Protein AF-A0A523DKE6-F1 (afdb_monomer)

Sequence (220 aa):
MTTPHSFVCAALVTLVMVPPAFGQGSPPLRTPDGQPNIQGVWTNFDPTPFEAPDDIDLERLAPLAVWFPGTNRPQRPPATLSPEARSRGPQGPWGDGPGDALRNERRRSMIVDPPSGRAPLRDSAIARRNQNLVHLTDGWLTHTPWERCITRGIPGGMFPGGYGAGYQILQVPGYVVIFYEMIHEARIIPIDDRAPLSEDIRLWNGNPRGRWEGETLVVE

Foldseek 3Di:
DDDDDDDDDDDDDDDPDDPDPPDPDDPPCADPVGAGDPFDKDFDAALFAAAQDDPVQLVVCVVVCVVVPSSNHDDDQDPDDDPCLVVQAQDDPVSFHNRNPDHDSVGSHNQPPPVNRDDPDDPVRVVVVVVLVVCCPVDPVSPDCQVVLNDCFPPRQVDRDSPQRMWGWDDDVQWIWIQGSRSRDIDIEGADPDDWDPPVDADRHGGWYWYDDDNDIDID

Nearest PDB structures (foldseek):
  5lje-assembly1_A  TM=4.761E-01  e=1.965E-01  Homo sapiens
  5ljh-assembly1_A  TM=5.049E-01  e=3.026E-01  Homo sapiens
  3i17-assembly1_A  TM=4.957E-01  e=7.177E-01  Homo sapiens
  3akn-assembly1_A  TM=6.115E-01  e=3.569E+00  Rattus norvegicus

Mean predicted aligned error: 11.7 Å

Radius of gyration: 26.14 Å; Cα contacts (8 Å, |Δi|>4): 272; chains: 1; bounding box: 52×101×54 Å

Secondary structure (DSSP, 8-state):
------------------------PPPPSB-TTS-B---EEEE------SSPP-HHHHHHHGGGGGTSTTTTS-PPPPSS--TTTTTS---STTS-S-TTPPP-TT-S-S--SSTT-S----HHHHHHHHHHHHTTTS-TTTS-TTTTTS---TTTTTS--SSS-EEEEEEETTEEEEEETTTT-EEEEE-SSPPPPPTT---TT----EEEETTEEEE-

Structure (mmCIF, N/CA/C/O backbone):
data_AF-A0A523DKE6-F1
#
_entry.id   AF-A0A523DKE6-F1
#
loop_
_atom_site.group_PDB
_atom_site.id
_atom_site.type_symbol
_atom_site.label_atom_id
_atom_site.label_alt_id
_atom_site.label_comp_id
_atom_site.label_asym_id
_atom_site.label_entity_id
_atom_site.label_seq_id
_atom_site.pdbx_PDB_ins_code
_atom_site.Cartn_x
_atom_site.Cartn_y
_atom_site.Cartn_z
_atom_site.occupancy
_atom_site.B_iso_or_equiv
_atom_site.auth_seq_id
_atom_site.auth_comp_id
_atom_site.auth_asym_id
_atom_site.auth_atom_id
_atom_site.pdbx_PDB_model_num
ATOM 1 N N . MET A 1 1 ? 23.634 83.350 26.051 1.00 39.47 1 MET A N 1
ATOM 2 C CA . MET A 1 1 ? 22.971 82.367 26.933 1.00 39.47 1 MET A CA 1
ATOM 3 C C . MET A 1 1 ? 22.474 81.233 26.057 1.00 39.47 1 MET A C 1
ATOM 5 O O . MET A 1 1 ? 21.453 81.377 25.404 1.00 39.47 1 MET A O 1
ATOM 9 N N . THR A 1 2 ? 23.262 80.170 25.951 1.00 39.81 2 THR A N 1
ATOM 10 C CA . THR A 1 2 ? 23.004 78.991 25.116 1.00 39.81 2 THR A CA 1
ATOM 11 C C . THR A 1 2 ? 22.906 77.788 26.049 1.00 39.81 2 THR A C 1
ATOM 13 O O . THR A 1 2 ? 23.852 77.472 26.766 1.00 39.81 2 THR A O 1
ATOM 16 N N . THR A 1 3 ? 21.723 77.185 26.117 1.00 40.06 3 THR A N 1
ATOM 17 C CA . THR A 1 3 ? 21.376 76.054 26.986 1.00 40.06 3 THR A CA 1
ATOM 18 C C . THR A 1 3 ? 21.893 74.729 26.409 1.00 40.06 3 THR A C 1
ATOM 20 O O . THR A 1 3 ? 21.679 74.467 25.223 1.00 40.06 3 THR A O 1
ATOM 23 N N . PRO A 1 4 ? 22.534 73.853 27.206 1.00 46.53 4 PRO A N 1
ATOM 24 C CA . PRO A 1 4 ? 22.894 72.515 26.754 1.00 46.53 4 PRO A CA 1
ATOM 25 C C . PRO A 1 4 ? 21.677 71.582 26.854 1.00 46.53 4 PRO A C 1
ATOM 27 O O . PRO A 1 4 ? 20.967 71.578 27.858 1.00 46.53 4 PRO A O 1
ATOM 30 N N . HIS A 1 5 ? 21.426 70.796 25.806 1.00 41.81 5 HIS A N 1
ATOM 31 C CA . HIS A 1 5 ? 20.400 69.753 25.805 1.00 41.81 5 HIS A CA 1
ATOM 32 C C . HIS A 1 5 ? 21.035 68.426 26.236 1.00 41.81 5 HIS A C 1
ATOM 34 O O . HIS A 1 5 ? 21.897 67.890 25.541 1.00 41.81 5 HIS A O 1
ATOM 40 N N . SER A 1 6 ? 20.610 67.902 27.385 1.00 41.28 6 SER A N 1
ATOM 41 C CA . SER A 1 6 ? 20.975 66.566 27.859 1.00 41.28 6 SER A CA 1
ATOM 42 C C . SER A 1 6 ? 20.148 65.512 27.123 1.00 41.28 6 SER A C 1
ATOM 44 O O . SER A 1 6 ? 18.925 65.484 27.249 1.00 41.28 6 SER A O 1
ATOM 46 N N . PHE A 1 7 ? 20.802 64.628 26.370 1.00 42.00 7 PHE A N 1
ATOM 47 C CA . PHE A 1 7 ? 20.162 63.447 25.792 1.00 42.00 7 PHE A CA 1
ATOM 48 C C . PHE A 1 7 ? 20.078 62.338 26.849 1.00 42.00 7 PHE A C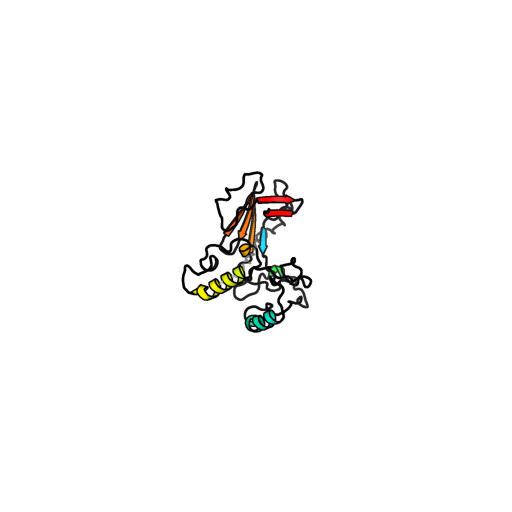 1
ATOM 50 O O . PHE A 1 7 ? 21.096 61.852 27.335 1.00 42.00 7 PHE A O 1
ATOM 57 N N . VAL A 1 8 ? 18.857 61.937 27.204 1.00 43.28 8 VAL A N 1
ATOM 58 C CA . VAL A 1 8 ? 18.585 60.759 28.038 1.00 43.28 8 VAL A CA 1
ATOM 59 C C . VAL A 1 8 ? 18.371 59.567 27.104 1.00 43.28 8 VAL A C 1
ATOM 61 O O . VAL A 1 8 ? 17.372 59.510 26.391 1.00 43.28 8 VAL A O 1
ATOM 64 N N . CYS A 1 9 ? 19.304 58.614 27.090 1.00 36.25 9 CYS A N 1
ATOM 65 C CA . CYS A 1 9 ? 19.114 57.328 26.416 1.00 36.25 9 CYS A CA 1
ATOM 66 C C . CYS A 1 9 ? 18.187 56.440 27.257 1.00 36.25 9 CYS A C 1
ATOM 68 O O . CYS A 1 9 ? 18.591 55.933 28.302 1.00 36.25 9 CYS A O 1
ATOM 70 N N . ALA A 1 10 ? 16.952 56.233 26.802 1.00 43.38 10 ALA A N 1
ATOM 71 C CA . ALA A 1 10 ? 16.055 55.229 27.362 1.00 43.38 10 ALA A CA 1
ATOM 72 C C . ALA A 1 10 ? 16.396 53.849 26.772 1.00 43.38 10 ALA A C 1
ATOM 74 O O . ALA A 1 10 ? 16.229 53.620 25.575 1.00 43.38 10 ALA A O 1
ATOM 75 N N . ALA A 1 11 ? 16.884 52.928 27.604 1.00 45.34 11 ALA A N 1
ATOM 76 C CA . ALA A 1 11 ? 17.085 51.536 27.215 1.00 45.34 11 ALA A CA 1
ATOM 77 C C . ALA A 1 11 ? 15.729 50.807 27.191 1.00 45.34 11 ALA A C 1
ATOM 79 O O . ALA A 1 11 ? 15.141 50.524 28.234 1.00 45.34 11 ALA A O 1
ATOM 80 N N . LEU A 1 12 ? 15.225 50.513 25.992 1.00 45.03 12 LEU A N 1
ATOM 81 C CA . LEU A 1 12 ? 14.069 49.642 25.777 1.00 45.03 12 LEU A CA 1
ATOM 82 C C . LEU A 1 12 ? 14.491 48.185 26.010 1.00 45.03 12 LEU A C 1
ATOM 84 O O . LEU A 1 12 ? 15.146 47.576 25.168 1.00 45.03 12 LEU A O 1
ATOM 88 N N . VAL A 1 13 ? 14.114 47.619 27.157 1.00 48.09 13 VAL A N 1
ATOM 89 C CA . VAL A 1 13 ? 14.230 46.177 27.414 1.00 48.09 13 VAL A CA 1
ATOM 90 C C . VAL A 1 13 ? 13.077 45.480 26.697 1.00 48.09 13 VAL A C 1
ATOM 92 O O . VAL A 1 13 ? 11.931 45.527 27.140 1.00 48.09 13 VAL A O 1
ATOM 95 N N . THR A 1 14 ? 13.363 44.852 25.558 1.00 52.53 14 THR A N 1
ATOM 96 C CA . THR A 1 14 ? 12.394 44.009 24.851 1.00 52.53 14 THR A CA 1
ATOM 97 C C . THR A 1 14 ? 12.323 42.654 25.552 1.00 52.53 14 THR A C 1
ATOM 99 O O . THR A 1 14 ? 13.233 41.835 25.440 1.00 52.53 14 THR A O 1
ATOM 102 N N . LEU A 1 15 ? 11.252 42.419 26.310 1.00 47.59 15 LEU A N 1
ATOM 103 C CA . LEU A 1 15 ? 10.967 41.116 26.903 1.00 47.59 15 LEU A CA 1
ATOM 104 C C . LEU A 1 15 ? 10.535 40.157 25.782 1.00 47.59 15 LEU A C 1
ATOM 106 O O . LEU A 1 15 ? 9.407 40.222 25.296 1.00 47.59 15 LEU A O 1
ATOM 110 N N . VAL A 1 16 ? 11.442 39.287 25.338 1.00 55.41 16 VAL A N 1
ATOM 111 C CA . VAL A 1 16 ? 11.119 38.215 24.388 1.00 55.41 16 VAL A CA 1
ATOM 112 C C . VAL A 1 16 ? 10.295 37.165 25.133 1.00 55.41 16 VAL A C 1
ATOM 114 O O . VAL A 1 16 ? 10.835 36.350 25.877 1.00 55.41 16 VAL A O 1
ATOM 117 N N . MET A 1 17 ? 8.971 37.194 24.961 1.00 45.81 17 MET A N 1
ATOM 118 C CA . MET A 1 17 ? 8.115 36.075 25.351 1.00 45.81 17 MET A CA 1
ATOM 119 C C . MET A 1 17 ? 8.389 34.909 24.403 1.00 45.81 17 MET A C 1
ATOM 121 O O . MET A 1 17 ? 7.961 34.918 23.251 1.00 45.81 17 MET A O 1
ATOM 125 N N . VAL A 1 18 ? 9.123 33.912 24.891 1.00 52.62 18 VAL A N 1
ATOM 126 C CA . VAL A 1 18 ? 9.259 32.619 24.219 1.00 52.62 18 VAL A CA 1
ATOM 127 C C . VAL A 1 18 ? 7.918 31.893 24.376 1.00 52.62 18 VAL A C 1
ATOM 129 O O . VAL A 1 18 ? 7.535 31.606 25.513 1.00 52.62 18 VAL A O 1
ATOM 132 N N . PRO A 1 19 ? 7.165 31.621 23.295 1.00 48.31 19 PRO A N 1
ATOM 133 C CA . PRO A 1 19 ? 5.961 30.810 23.403 1.00 48.31 19 PRO A CA 1
ATOM 134 C C . PRO A 1 19 ? 6.342 29.422 23.938 1.00 48.31 19 PRO A C 1
ATOM 136 O O . PRO A 1 19 ? 7.389 28.892 23.552 1.00 48.31 19 PRO A O 1
ATOM 139 N N . PRO A 1 20 ? 5.532 28.816 24.824 1.00 46.28 20 PRO A N 1
ATOM 140 C CA . PRO A 1 20 ? 5.801 27.469 25.293 1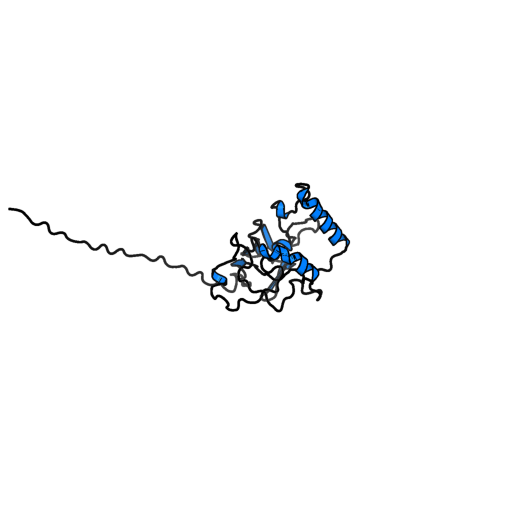.00 46.28 20 PRO A CA 1
ATOM 141 C C . PRO A 1 20 ? 5.819 26.534 24.084 1.00 46.28 20 PRO A C 1
ATOM 143 O O . PRO A 1 20 ? 4.835 26.407 23.355 1.00 46.28 20 PRO A O 1
ATOM 146 N N . ALA A 1 21 ? 6.961 25.889 23.862 1.00 45.00 21 ALA A N 1
ATOM 147 C CA . ALA A 1 21 ? 7.044 24.769 22.950 1.00 45.00 21 ALA A CA 1
ATOM 148 C C . ALA A 1 21 ? 6.171 23.652 23.534 1.00 45.00 21 ALA A C 1
ATOM 150 O O . ALA A 1 21 ? 6.540 23.020 24.525 1.00 45.00 21 ALA A O 1
ATOM 151 N N . PHE A 1 22 ? 4.996 23.419 22.948 1.00 47.91 22 PHE A N 1
ATOM 152 C CA . PHE A 1 22 ? 4.271 22.176 23.171 1.00 47.91 22 PHE A CA 1
ATOM 153 C C . PHE A 1 22 ? 5.128 21.057 22.582 1.00 47.91 22 PHE A C 1
ATOM 155 O O . PHE A 1 22 ? 5.118 20.817 21.376 1.00 47.91 22 PHE A O 1
ATOM 162 N N . GLY A 1 23 ? 5.923 20.402 23.428 1.00 40.72 23 GLY A N 1
ATOM 163 C CA . GLY A 1 23 ? 6.540 19.139 23.060 1.00 40.72 23 GLY 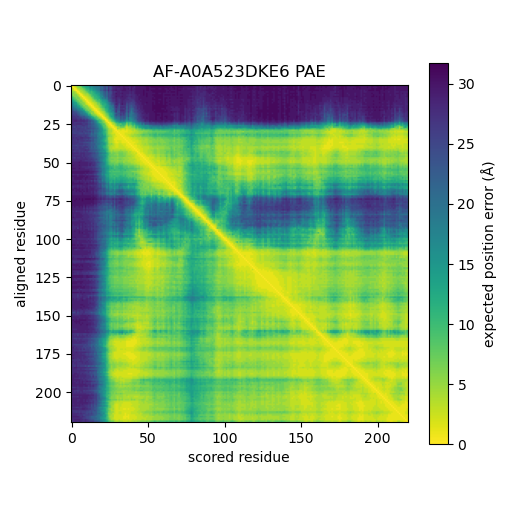A CA 1
ATOM 164 C C . GLY A 1 23 ? 5.426 18.170 22.680 1.00 40.72 23 GLY A C 1
ATOM 165 O O . GLY A 1 23 ? 4.486 17.987 23.455 1.00 40.72 23 GLY A O 1
ATOM 166 N N . GLN A 1 24 ? 5.499 17.576 21.489 1.00 54.12 24 GLN A N 1
ATOM 167 C CA . GLN A 1 24 ? 4.641 16.447 21.155 1.00 54.12 24 GLN A CA 1
ATOM 168 C C . GLN A 1 24 ? 5.019 15.300 22.094 1.00 54.12 24 GLN A C 1
ATOM 170 O O . GLN A 1 24 ? 6.011 14.607 21.878 1.00 54.12 24 GLN A O 1
ATOM 175 N N . GLY A 1 25 ? 4.284 15.161 23.199 1.00 56.69 25 GLY A N 1
ATOM 176 C CA . GLY A 1 25 ? 4.397 13.994 24.060 1.00 56.69 25 GLY A CA 1
ATOM 177 C C . GLY A 1 25 ? 4.087 12.747 23.241 1.00 56.69 25 GLY A C 1
ATOM 178 O O . GLY A 1 25 ? 3.207 12.781 22.378 1.00 56.69 25 GLY A O 1
ATOM 179 N N . SER A 1 26 ? 4.815 11.657 23.490 1.00 65.19 26 SER A N 1
ATOM 180 C CA . SER A 1 26 ? 4.513 10.377 22.853 1.00 65.19 26 SER A CA 1
ATOM 181 C C . SER A 1 26 ? 3.037 10.037 23.087 1.00 65.19 26 SER A C 1
ATOM 183 O O . SER A 1 26 ? 2.573 10.164 24.228 1.00 65.19 26 SER A O 1
ATOM 185 N N . PRO A 1 27 ? 2.287 9.627 22.049 1.00 69.31 27 PRO A N 1
ATOM 186 C CA . PRO A 1 27 ? 0.902 9.228 22.232 1.00 69.31 27 PRO A CA 1
ATOM 187 C C . PRO A 1 27 ? 0.819 8.109 23.284 1.00 69.31 27 PRO A C 1
ATOM 189 O O . PRO A 1 27 ? 1.755 7.309 23.406 1.00 69.31 27 PRO A O 1
ATOM 192 N N . PRO A 1 28 ? -0.268 8.051 24.077 1.00 79.62 28 PRO A N 1
ATOM 193 C CA . PRO A 1 28 ? -0.436 6.996 25.069 1.00 79.62 28 PRO A CA 1
ATOM 194 C C . PRO A 1 28 ? -0.339 5.635 24.380 1.00 79.62 28 PRO A C 1
ATOM 196 O O . PRO A 1 28 ? -0.834 5.479 23.271 1.00 79.62 28 PRO A O 1
ATOM 199 N N . LEU A 1 29 ? 0.256 4.634 25.032 1.00 89.25 29 LEU A N 1
ATOM 200 C CA . LEU A 1 29 ? 0.428 3.298 24.436 1.00 89.25 29 LEU A CA 1
ATOM 201 C C . LEU A 1 29 ? -0.904 2.594 24.126 1.00 89.25 29 LEU A C 1
ATOM 203 O O . LEU A 1 29 ? -0.936 1.631 23.362 1.00 89.25 29 LEU A O 1
ATOM 207 N N . ARG A 1 30 ? -2.000 3.073 24.724 1.00 93.25 30 ARG A N 1
ATOM 208 C CA . ARG A 1 30 ? -3.359 2.578 24.521 1.00 93.25 30 ARG A CA 1
ATOM 209 C C . ARG A 1 30 ? -4.296 3.697 24.101 1.00 93.25 30 ARG A C 1
ATOM 211 O O . ARG A 1 30 ? -4.123 4.846 24.510 1.00 93.25 30 ARG A O 1
ATOM 218 N N . THR A 1 31 ? -5.304 3.347 23.318 1.00 91.94 31 THR A N 1
ATOM 219 C CA . THR A 1 31 ? -6.463 4.205 23.069 1.00 91.94 31 THR A CA 1
ATOM 220 C C . THR A 1 31 ? -7.347 4.292 24.329 1.00 91.94 31 THR A C 1
ATOM 222 O O . THR A 1 31 ? -7.190 3.479 25.246 1.00 91.94 31 THR A O 1
ATOM 225 N N . PRO A 1 32 ? -8.287 5.255 24.421 1.00 90.94 32 PRO A N 1
ATOM 226 C CA . PRO A 1 32 ? -9.194 5.369 25.571 1.00 90.94 32 PRO A CA 1
ATOM 227 C C . PRO A 1 32 ? -10.037 4.115 25.852 1.00 90.94 32 PRO A C 1
ATOM 229 O O . PRO A 1 32 ? -10.432 3.882 26.989 1.00 90.94 32 PRO A O 1
ATOM 232 N N . ASP A 1 33 ? -10.290 3.302 24.829 1.00 88.44 33 ASP A N 1
ATOM 233 C CA . ASP A 1 33 ? -10.991 2.017 24.899 1.00 88.44 33 ASP A CA 1
ATOM 234 C C . ASP A 1 33 ? -10.044 0.812 25.080 1.00 88.44 33 ASP A C 1
ATOM 236 O O . ASP A 1 33 ? -10.468 -0.336 24.986 1.00 88.44 33 ASP A O 1
ATOM 240 N N . GLY A 1 34 ? -8.766 1.056 25.387 1.00 91.38 34 GLY A N 1
ATOM 241 C CA . GLY A 1 34 ? -7.811 0.034 25.825 1.00 91.38 34 GLY A CA 1
ATOM 242 C C . GLY A 1 34 ? -7.116 -0.749 24.709 1.00 91.38 34 GLY A C 1
ATOM 243 O O . GLY A 1 34 ? -6.336 -1.652 25.012 1.00 91.38 34 GLY A O 1
ATOM 244 N N . GLN A 1 35 ? -7.339 -0.407 23.440 1.00 93.62 35 GLN A N 1
ATOM 245 C CA . GLN A 1 35 ? -6.674 -1.050 22.303 1.00 93.62 35 GLN A CA 1
ATOM 246 C C . GLN A 1 35 ? -5.213 -0.586 22.187 1.00 93.62 35 GLN A C 1
ATOM 248 O O . GLN A 1 35 ? -4.883 0.509 22.657 1.00 93.62 35 GLN A O 1
ATOM 253 N N . PRO A 1 36 ? -4.312 -1.367 21.558 1.00 95.44 36 PRO A N 1
ATOM 254 C CA . PRO A 1 36 ? -2.999 -0.864 21.159 1.00 95.44 36 PRO A CA 1
ATOM 255 C C . PRO A 1 36 ? -3.131 0.432 20.345 1.00 95.44 36 PRO A C 1
ATOM 257 O O . PRO A 1 36 ? -3.934 0.515 19.411 1.00 95.44 36 PRO A O 1
ATOM 260 N N . ASN A 1 37 ? -2.357 1.457 20.708 1.00 94.56 37 ASN A N 1
ATOM 261 C CA . ASN A 1 37 ? -2.369 2.731 19.997 1.00 94.56 37 ASN A CA 1
ATOM 262 C C . ASN A 1 37 ? -1.298 2.749 18.901 1.00 94.56 37 ASN A C 1
ATOM 264 O O . ASN A 1 37 ? -0.107 2.884 19.173 1.00 94.56 37 ASN A O 1
ATOM 268 N N . ILE A 1 38 ? -1.753 2.631 17.660 1.00 94.44 38 ILE A N 1
ATOM 269 C CA . ILE A 1 38 ? -0.971 2.730 16.425 1.00 94.44 38 ILE A CA 1
ATOM 270 C C . ILE A 1 38 ? -1.263 4.033 15.659 1.00 94.44 38 ILE A C 1
ATOM 272 O O . ILE A 1 38 ? -0.811 4.197 14.522 1.00 94.44 38 ILE A O 1
ATOM 276 N N . GLN A 1 39 ? -2.027 4.961 16.249 1.00 94.19 39 GLN A N 1
ATOM 277 C CA . GLN A 1 39 ? -2.310 6.249 15.624 1.00 94.19 39 GLN A CA 1
ATOM 278 C C . GLN A 1 39 ? -1.032 7.040 15.377 1.00 94.19 39 GLN A C 1
ATOM 280 O O . GLN A 1 39 ? -0.089 7.012 16.168 1.00 94.19 39 GLN A O 1
ATOM 285 N N . GLY A 1 40 ? -1.044 7.818 14.302 1.00 91.94 40 GLY A N 1
ATOM 286 C CA . GLY A 1 40 ? 0.051 8.720 13.986 1.00 91.94 40 GLY A CA 1
ATOM 287 C C . GLY A 1 40 ? 0.234 8.910 12.495 1.00 91.94 40 GLY A C 1
ATOM 288 O O . GLY A 1 40 ? -0.541 8.408 11.679 1.00 91.94 40 GLY A O 1
ATOM 289 N N . VAL A 1 41 ? 1.283 9.652 12.165 1.00 88.94 41 VAL A N 1
ATOM 290 C CA . VAL A 1 41 ? 1.779 9.783 10.800 1.00 88.94 41 VAL A CA 1
ATOM 291 C C . VAL A 1 41 ? 3.006 8.894 10.670 1.00 88.94 41 VAL A C 1
ATOM 293 O O . VAL A 1 41 ? 3.948 8.992 11.456 1.00 88.94 41 VAL A O 1
ATOM 296 N N . TRP A 1 42 ? 2.965 8.014 9.684 1.00 86.31 42 TRP A N 1
ATOM 297 C CA . TRP A 1 42 ? 3.967 7.006 9.397 1.00 86.31 42 TRP A CA 1
ATOM 298 C C . TRP A 1 42 ? 4.481 7.202 7.980 1.00 86.31 42 TRP A C 1
ATOM 300 O O . TRP A 1 42 ? 3.796 7.761 7.129 1.00 86.31 42 TRP A O 1
ATOM 310 N N . THR A 1 43 ? 5.672 6.696 7.711 1.00 81.44 43 THR A N 1
ATOM 311 C CA . THR A 1 43 ? 6.175 6.523 6.350 1.00 81.44 43 THR A CA 1
ATOM 312 C C . THR A 1 43 ? 6.587 5.071 6.182 1.00 81.44 43 THR A C 1
ATOM 314 O O . THR A 1 43 ? 7.020 4.433 7.145 1.00 81.44 43 THR A O 1
ATOM 317 N N . ASN A 1 44 ? 6.436 4.520 4.979 1.00 78.75 44 ASN A N 1
ATOM 318 C CA . ASN A 1 44 ? 6.802 3.129 4.704 1.00 78.75 44 ASN A CA 1
ATOM 319 C C . ASN A 1 44 ? 7.964 2.988 3.725 1.00 78.75 44 ASN A C 1
ATOM 321 O O . ASN A 1 44 ? 8.059 1.983 3.030 1.00 78.75 44 ASN A O 1
ATOM 325 N N . PHE A 1 45 ? 8.855 3.972 3.668 1.00 76.62 45 PHE A N 1
ATOM 326 C CA . PHE A 1 45 ? 10.043 3.891 2.833 1.00 76.62 45 PHE A CA 1
ATOM 327 C C . PHE A 1 45 ? 10.874 2.638 3.151 1.00 76.62 45 PHE A C 1
ATOM 329 O O . PHE A 1 45 ? 11.450 2.516 4.231 1.00 76.62 45 PHE A O 1
ATOM 336 N N . ASP A 1 46 ? 10.965 1.728 2.184 1.00 75.19 46 ASP A N 1
ATOM 337 C CA . ASP A 1 46 ? 11.799 0.532 2.248 1.00 75.19 46 ASP A CA 1
ATOM 338 C C . ASP A 1 46 ? 12.422 0.296 0.861 1.00 75.19 46 ASP A C 1
ATOM 340 O O . ASP A 1 46 ? 11.694 0.061 -0.106 1.00 75.19 46 ASP A O 1
ATOM 344 N N . PRO A 1 47 ? 13.758 0.368 0.729 1.00 72.62 47 PRO A N 1
ATOM 345 C CA . PRO A 1 47 ? 14.458 0.119 -0.531 1.00 72.62 47 PRO A CA 1
ATOM 346 C C . PRO A 1 47 ? 14.602 -1.380 -0.866 1.00 72.62 47 PRO A C 1
ATOM 348 O O . PRO A 1 47 ? 15.298 -1.736 -1.820 1.00 72.62 47 PRO A O 1
ATOM 351 N N . THR A 1 48 ? 14.018 -2.287 -0.077 1.00 78.56 48 THR A N 1
ATOM 352 C CA . THR A 1 48 ? 13.988 -3.723 -0.381 1.00 78.56 48 THR A CA 1
ATOM 353 C C . THR A 1 48 ? 13.226 -3.948 -1.694 1.00 78.56 48 THR A C 1
ATOM 355 O O . THR A 1 48 ? 12.098 -3.483 -1.832 1.00 78.56 48 THR A O 1
ATOM 358 N N . PRO A 1 49 ? 13.786 -4.667 -2.680 1.00 80.44 49 PRO A N 1
ATOM 359 C CA . PRO A 1 49 ? 13.055 -4.938 -3.910 1.00 80.44 49 PRO A CA 1
ATOM 360 C C . PRO A 1 49 ? 11.857 -5.854 -3.620 1.00 80.44 49 PRO A C 1
ATOM 362 O O . PRO A 1 49 ? 11.918 -6.712 -2.734 1.00 80.44 49 PRO A O 1
ATOM 365 N N . PHE A 1 50 ? 10.755 -5.682 -4.356 1.00 84.81 50 PHE A N 1
ATOM 366 C CA . PHE A 1 50 ? 9.571 -6.520 -4.155 1.00 84.81 50 PHE A CA 1
ATOM 367 C C . PHE A 1 50 ? 9.895 -8.001 -4.408 1.00 84.81 50 PHE A C 1
ATOM 369 O O . PHE A 1 50 ? 9.685 -8.837 -3.525 1.00 84.81 50 PHE A O 1
ATOM 376 N N . GLU A 1 51 ? 10.499 -8.295 -5.563 1.00 88.19 51 GLU A N 1
ATOM 377 C CA . GLU A 1 51 ? 11.053 -9.609 -5.902 1.00 88.19 51 GLU A CA 1
ATOM 378 C C . GLU A 1 51 ? 12.579 -9.639 -5.749 1.00 88.19 51 GLU A C 1
ATOM 380 O O . GLU A 1 51 ? 13.242 -8.608 -5.853 1.00 88.19 51 GLU A O 1
ATOM 385 N N . ALA A 1 52 ? 13.152 -10.821 -5.529 1.00 87.94 52 ALA A N 1
ATOM 386 C CA . ALA A 1 52 ? 14.597 -11.007 -5.515 1.00 87.94 52 ALA A CA 1
ATOM 387 C C . ALA A 1 52 ? 15.131 -10.898 -6.957 1.00 87.94 52 ALA A C 1
ATOM 389 O O . ALA A 1 52 ? 14.740 -11.723 -7.788 1.00 87.94 52 ALA A O 1
ATOM 390 N N . PRO A 1 53 ? 15.990 -9.907 -7.267 1.00 82.75 53 PRO A N 1
ATOM 391 C CA . PRO A 1 53 ? 16.523 -9.747 -8.614 1.00 82.75 53 PRO A CA 1
ATOM 392 C C . PRO A 1 53 ? 17.516 -10.869 -8.935 1.00 82.75 53 PRO A C 1
ATOM 394 O O . PRO A 1 53 ? 18.289 -11.285 -8.066 1.00 82.75 53 PRO A O 1
ATOM 397 N N . ASP A 1 54 ? 17.507 -11.330 -10.183 1.00 85.12 54 ASP A N 1
ATOM 398 C CA . ASP A 1 54 ? 18.571 -12.163 -10.747 1.00 85.12 54 ASP A CA 1
ATOM 399 C C . ASP A 1 54 ? 19.599 -11.323 -11.531 1.00 85.12 54 ASP A C 1
ATOM 401 O O . ASP A 1 54 ? 19.494 -10.097 -11.613 1.00 85.12 54 ASP A O 1
ATOM 405 N N . ASP A 1 55 ? 20.623 -11.972 -12.089 1.00 85.50 55 ASP A N 1
ATOM 406 C CA . ASP A 1 55 ? 21.700 -11.282 -12.813 1.00 85.50 55 ASP A CA 1
ATOM 407 C C . ASP A 1 55 ? 21.183 -10.506 -14.036 1.00 85.50 55 ASP A C 1
ATOM 409 O O . ASP A 1 55 ? 21.678 -9.418 -14.334 1.00 85.50 55 ASP A O 1
ATOM 413 N N . ILE A 1 56 ? 20.149 -11.022 -14.709 1.00 86.75 56 ILE A N 1
ATOM 414 C CA . ILE A 1 56 ? 19.533 -10.379 -15.876 1.00 86.75 56 ILE A CA 1
ATOM 415 C C . ILE A 1 56 ? 18.741 -9.148 -15.429 1.00 86.75 56 ILE A C 1
ATOM 417 O O . ILE A 1 56 ? 18.803 -8.099 -16.075 1.00 86.75 56 ILE A O 1
ATOM 421 N N . ASP A 1 57 ? 17.999 -9.252 -14.326 1.00 85.88 57 ASP A N 1
ATOM 422 C CA . ASP A 1 57 ? 17.289 -8.121 -13.731 1.00 85.88 57 ASP A CA 1
ATOM 423 C C . ASP A 1 57 ? 18.274 -7.008 -13.346 1.00 85.88 57 ASP A C 1
ATOM 425 O O . ASP A 1 57 ? 18.054 -5.841 -13.676 1.00 85.88 57 ASP A O 1
ATOM 429 N N . LEU A 1 58 ? 19.393 -7.358 -12.703 1.00 82.75 58 LEU A N 1
ATOM 430 C CA . LEU A 1 58 ? 20.430 -6.397 -12.321 1.00 82.75 58 LEU A CA 1
ATOM 431 C C . LEU A 1 58 ? 21.070 -5.721 -13.537 1.00 82.75 58 LEU A C 1
ATOM 433 O O . LEU A 1 58 ? 21.256 -4.501 -13.522 1.00 82.75 58 LEU A O 1
ATOM 437 N N . GLU A 1 59 ? 21.364 -6.478 -14.596 1.00 86.88 59 GLU A N 1
ATOM 438 C CA . GLU A 1 59 ? 21.878 -5.938 -15.857 1.00 86.88 59 GLU A CA 1
ATOM 439 C C . GLU A 1 59 ? 20.890 -4.935 -16.476 1.00 86.88 59 GLU A C 1
ATOM 441 O O . GLU A 1 59 ? 21.276 -3.826 -16.851 1.00 86.88 59 GLU A O 1
ATOM 446 N N . ARG A 1 60 ? 19.595 -5.273 -16.509 1.00 85.69 60 ARG A N 1
ATOM 447 C CA . ARG A 1 60 ? 18.533 -4.410 -17.058 1.00 85.69 60 ARG A CA 1
ATOM 448 C C . ARG A 1 60 ? 18.262 -3.163 -16.226 1.00 85.69 60 ARG A C 1
ATOM 450 O O . ARG A 1 60 ? 17.904 -2.128 -16.785 1.00 85.69 60 ARG A O 1
ATOM 457 N N . LEU A 1 61 ? 18.407 -3.249 -14.906 1.00 81.56 61 LEU A N 1
ATOM 458 C CA . LEU A 1 61 ? 18.206 -2.122 -13.994 1.00 81.56 61 LEU A CA 1
ATOM 459 C C . LEU A 1 61 ? 19.428 -1.202 -13.923 1.00 81.56 61 LEU A C 1
ATOM 461 O O . LEU A 1 61 ? 19.290 -0.037 -13.547 1.00 81.56 61 LEU A O 1
ATOM 465 N N . ALA A 1 62 ? 20.620 -1.675 -14.299 1.00 82.38 62 ALA A N 1
ATOM 466 C CA . ALA A 1 62 ? 21.846 -0.892 -14.190 1.00 82.38 62 ALA A CA 1
ATOM 467 C C . ALA A 1 62 ? 21.797 0.487 -14.884 1.00 82.38 62 ALA A C 1
ATOM 469 O O . ALA A 1 62 ? 22.234 1.457 -14.259 1.00 82.38 62 ALA A O 1
ATOM 470 N N . PRO A 1 63 ? 21.218 0.641 -16.093 1.00 85.25 63 PRO A N 1
ATOM 471 C CA . PRO A 1 63 ? 21.057 1.951 -16.727 1.00 85.25 63 PRO A CA 1
ATOM 472 C C . PRO A 1 63 ? 20.101 2.894 -15.978 1.00 85.25 63 PRO A C 1
ATOM 474 O O . PRO A 1 63 ? 20.247 4.112 -16.056 1.00 85.25 63 PRO A O 1
ATOM 477 N N . LEU A 1 64 ? 19.127 2.350 -15.239 1.00 76.50 64 LEU A N 1
ATOM 478 C CA . LEU A 1 64 ? 18.119 3.124 -14.504 1.00 76.50 64 LEU A CA 1
ATOM 479 C C . LEU A 1 64 ? 18.624 3.633 -13.150 1.00 76.50 64 LEU A C 1
ATOM 481 O O . LEU A 1 64 ? 18.019 4.532 -12.566 1.00 76.50 64 LEU A O 1
ATOM 485 N N . ALA A 1 65 ? 19.754 3.118 -12.668 1.00 68.81 65 ALA A N 1
ATOM 486 C CA . ALA A 1 65 ? 20.316 3.466 -11.366 1.00 68.81 65 ALA A CA 1
ATOM 487 C C . ALA A 1 65 ? 20.711 4.944 -11.219 1.00 68.81 65 ALA A C 1
ATOM 489 O O . ALA A 1 65 ? 20.808 5.436 -10.098 1.00 68.81 65 ALA A O 1
ATOM 490 N N . VAL A 1 66 ? 20.920 5.654 -12.335 1.00 67.38 66 VAL A N 1
ATOM 491 C CA . VAL A 1 66 ? 21.118 7.115 -12.351 1.00 67.38 66 VAL A CA 1
ATOM 492 C C . VAL A 1 66 ? 19.882 7.858 -11.842 1.00 67.38 66 VAL A C 1
ATOM 494 O O . VAL A 1 66 ? 20.016 8.846 -11.128 1.00 67.38 66 VAL A O 1
ATOM 497 N N . TRP A 1 67 ? 18.691 7.378 -12.200 1.00 58.91 67 TRP A N 1
ATOM 498 C CA . TRP A 1 67 ? 17.413 8.000 -11.848 1.00 58.91 67 TRP A CA 1
ATOM 499 C C . TRP A 1 67 ? 16.828 7.412 -10.567 1.00 58.91 67 TRP A C 1
ATOM 501 O O . TRP A 1 67 ? 16.164 8.113 -9.809 1.00 58.91 67 TRP A O 1
ATOM 511 N N . PHE A 1 68 ? 17.116 6.135 -10.308 1.00 63.47 68 PHE A N 1
ATOM 512 C CA . PHE A 1 68 ? 16.638 5.393 -9.146 1.00 63.47 68 PHE A CA 1
ATOM 513 C C . PHE A 1 68 ? 17.817 4.737 -8.405 1.00 63.47 68 PHE A C 1
ATOM 515 O O . PHE A 1 68 ? 18.059 3.531 -8.559 1.00 63.47 68 PHE A O 1
ATOM 522 N N . PRO A 1 69 ? 18.586 5.508 -7.613 1.00 55.22 69 PRO A N 1
ATOM 523 C CA . PRO A 1 69 ? 19.749 4.991 -6.901 1.00 55.22 69 PRO A CA 1
ATOM 524 C C . PRO A 1 69 ? 19.397 3.808 -5.992 1.00 55.22 69 PRO A C 1
ATOM 526 O O . PRO A 1 69 ? 18.460 3.863 -5.201 1.00 55.22 69 PRO A O 1
ATOM 529 N N . GLY A 1 70 ? 20.168 2.722 -6.089 1.00 58.28 70 GLY A N 1
ATOM 530 C CA . GLY A 1 70 ? 19.970 1.512 -5.280 1.00 58.28 70 GLY A CA 1
ATOM 531 C C . GLY A 1 70 ? 19.074 0.444 -5.913 1.00 58.28 70 GLY A C 1
ATOM 532 O O . GLY A 1 70 ? 19.011 -0.657 -5.379 1.00 58.28 70 GLY A O 1
ATOM 533 N N . THR A 1 71 ? 18.460 0.704 -7.071 1.00 63.03 71 THR A N 1
ATOM 534 C CA . THR A 1 71 ? 17.687 -0.319 -7.808 1.00 63.03 71 THR A CA 1
ATOM 535 C C . THR A 1 71 ? 18.552 -1.454 -8.364 1.00 63.03 71 THR A C 1
ATOM 537 O O . THR A 1 71 ? 18.079 -2.578 -8.480 1.00 63.03 71 THR A O 1
ATOM 540 N N . ASN A 1 72 ? 19.831 -1.194 -8.651 1.00 59.84 72 ASN A N 1
ATOM 541 C CA . ASN A 1 72 ? 20.788 -2.167 -9.194 1.00 59.84 72 ASN A CA 1
ATOM 542 C C . ASN A 1 72 ? 21.877 -2.601 -8.195 1.00 59.84 72 ASN A C 1
ATOM 544 O O . ASN A 1 72 ? 22.902 -3.150 -8.600 1.00 59.84 72 ASN A O 1
ATOM 548 N N . ARG A 1 73 ? 21.729 -2.294 -6.899 1.00 58.03 73 ARG A N 1
ATOM 549 C CA . ARG A 1 73 ? 22.734 -2.625 -5.878 1.00 58.03 73 ARG A CA 1
ATOM 550 C C . ARG A 1 73 ? 22.071 -3.141 -4.605 1.00 58.03 73 ARG A C 1
ATOM 552 O O . ARG A 1 73 ? 21.039 -2.613 -4.200 1.00 58.03 73 ARG A O 1
ATOM 559 N N . PRO A 1 74 ? 22.685 -4.097 -3.888 1.00 52.00 74 PRO A N 1
ATOM 560 C CA . PRO A 1 74 ? 22.377 -4.258 -2.476 1.00 52.00 74 PRO A CA 1
ATOM 561 C C . PRO A 1 74 ? 22.757 -2.952 -1.764 1.00 52.00 74 PRO A C 1
ATOM 563 O O . PRO A 1 74 ? 23.932 -2.586 -1.717 1.00 52.00 74 PRO A O 1
ATOM 566 N N . GLN A 1 75 ? 21.765 -2.203 -1.271 1.00 50.66 75 GLN A N 1
ATOM 567 C CA . GLN A 1 75 ? 22.040 -1.045 -0.428 1.00 50.66 75 GLN A CA 1
ATOM 568 C C . GLN A 1 75 ? 22.776 -1.518 0.828 1.00 50.66 75 GLN A C 1
ATOM 570 O O . GLN A 1 75 ? 22.285 -2.376 1.561 1.00 50.66 75 GLN A O 1
ATOM 575 N N . ARG A 1 76 ? 23.977 -0.978 1.033 1.00 48.31 76 ARG A N 1
ATOM 576 C CA . ARG A 1 76 ? 24.802 -1.194 2.220 1.00 48.31 76 ARG A CA 1
ATOM 577 C C . ARG A 1 76 ? 24.461 -0.094 3.232 1.00 48.31 76 ARG A C 1
ATOM 579 O O . ARG A 1 76 ? 24.248 1.038 2.792 1.00 48.31 76 ARG A O 1
ATOM 586 N N . PRO A 1 77 ? 24.430 -0.372 4.548 1.00 47.88 77 PRO A N 1
ATOM 587 C CA . PRO A 1 77 ? 24.322 0.660 5.562 1.00 47.88 77 PRO A CA 1
ATOM 588 C C . PRO A 1 77 ? 25.344 1.761 5.267 1.00 47.88 77 PRO A C 1
ATOM 590 O O . PRO A 1 77 ? 26.489 1.435 4.917 1.00 47.88 77 PRO A O 1
ATOM 593 N N . PRO A 1 78 ? 24.978 3.048 5.392 1.00 47.00 78 PRO A N 1
ATOM 594 C CA . PRO A 1 78 ? 25.978 4.095 5.369 1.00 47.00 78 PRO A CA 1
ATOM 595 C C . PRO A 1 78 ? 27.008 3.757 6.451 1.00 47.00 78 PRO A C 1
ATOM 597 O O . PRO A 1 78 ? 26.653 3.318 7.547 1.00 47.00 78 PRO A O 1
ATOM 600 N N . ALA A 1 79 ? 28.295 3.925 6.133 1.00 48.72 79 ALA A N 1
ATOM 601 C CA . ALA A 1 79 ? 29.390 3.591 7.052 1.00 48.72 79 ALA A CA 1
ATOM 602 C C . ALA A 1 79 ? 29.250 4.305 8.413 1.00 48.72 79 ALA A C 1
ATOM 604 O O . ALA A 1 79 ? 29.788 3.853 9.420 1.00 48.72 79 ALA A O 1
ATOM 605 N N . THR A 1 80 ? 28.484 5.396 8.432 1.00 52.91 80 THR A N 1
ATOM 606 C CA . THR A 1 80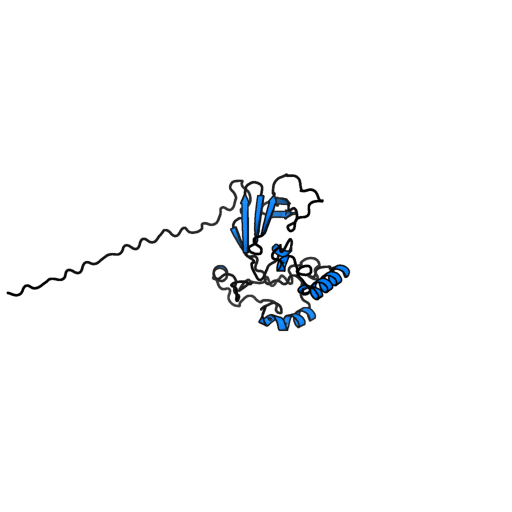 ? 28.061 6.146 9.608 1.00 52.91 80 THR A CA 1
ATOM 607 C C . THR A 1 80 ? 26.551 6.367 9.551 1.00 52.91 80 THR A C 1
ATOM 609 O O . THR A 1 80 ? 26.059 7.045 8.648 1.00 52.91 80 THR A O 1
ATOM 612 N N . LEU A 1 81 ? 25.808 5.827 10.520 1.00 52.78 81 LEU A N 1
ATOM 613 C CA . LEU A 1 81 ? 24.392 6.153 10.697 1.00 52.78 81 LEU A CA 1
ATOM 614 C C . LEU A 1 81 ? 24.280 7.608 11.156 1.00 52.78 81 LEU A C 1
ATOM 616 O O . LEU A 1 81 ? 24.810 7.957 12.209 1.00 52.78 81 LEU A O 1
ATOM 620 N N . SER A 1 82 ? 23.598 8.454 10.384 1.00 55.38 82 SER A N 1
ATOM 621 C CA . SER A 1 82 ? 23.279 9.806 10.840 1.00 55.38 82 SER A CA 1
ATOM 622 C C . SER A 1 82 ? 22.234 9.722 11.961 1.00 55.38 82 SER A C 1
ATOM 624 O O . SER A 1 82 ? 21.146 9.189 11.721 1.00 55.38 82 SER A O 1
ATOM 626 N N . PRO A 1 83 ? 22.493 10.268 13.165 1.00 57.69 83 PRO A N 1
ATOM 627 C CA . PRO A 1 83 ? 21.472 10.395 14.211 1.00 57.69 83 PRO A CA 1
ATOM 628 C C . PRO A 1 83 ? 20.248 11.200 13.743 1.00 57.69 83 PRO A C 1
ATOM 630 O O . PRO A 1 83 ? 19.148 11.030 14.263 1.00 57.69 83 PRO A O 1
ATOM 633 N N . GLU A 1 84 ? 20.437 12.038 12.720 1.00 53.50 84 GLU A N 1
ATOM 634 C CA . GLU A 1 84 ? 19.425 12.892 12.097 1.00 53.50 84 GLU A CA 1
ATOM 635 C C . GLU A 1 84 ? 18.719 12.235 10.899 1.00 53.50 84 GLU A C 1
ATOM 637 O O . GLU A 1 84 ? 17.877 12.864 10.263 1.00 53.50 84 GLU A O 1
ATOM 642 N N . ALA A 1 85 ? 19.023 10.978 10.554 1.00 53.28 85 ALA A N 1
ATOM 643 C CA . ALA A 1 85 ? 18.365 10.300 9.429 1.00 53.28 85 ALA A CA 1
ATOM 644 C C . ALA A 1 85 ? 16.831 10.275 9.586 1.00 53.28 85 ALA A C 1
ATOM 646 O O . ALA A 1 85 ? 16.098 10.365 8.608 1.00 53.28 85 ALA A O 1
ATOM 647 N N . ARG A 1 86 ? 16.338 10.232 10.834 1.00 49.62 86 ARG A N 1
ATOM 648 C CA . ARG A 1 86 ? 14.905 10.344 11.156 1.00 49.62 86 ARG A CA 1
ATOM 649 C C . ARG A 1 86 ? 14.349 11.767 11.051 1.00 49.62 86 ARG A C 1
ATOM 651 O O . ARG A 1 86 ? 13.148 11.913 10.874 1.00 49.62 86 ARG A O 1
ATOM 658 N N . SER A 1 87 ? 15.182 12.800 11.185 1.00 47.03 87 SER A N 1
ATOM 659 C CA . SER A 1 87 ? 14.749 14.205 11.216 1.00 47.03 87 SER A CA 1
ATOM 660 C C . SER A 1 87 ? 14.847 14.916 9.866 1.00 47.03 87 SER A C 1
ATOM 662 O O . SER A 1 87 ? 14.221 15.956 9.697 1.00 47.03 87 SER A O 1
ATOM 664 N N . ARG A 1 88 ? 15.608 14.380 8.903 1.00 51.72 88 ARG A N 1
ATOM 665 C CA . ARG A 1 88 ? 15.769 14.991 7.569 1.00 51.72 88 ARG A CA 1
ATOM 666 C C . ARG A 1 88 ? 14.666 14.631 6.571 1.00 51.72 88 ARG A C 1
ATOM 668 O O . ARG A 1 88 ? 14.571 15.284 5.539 1.00 51.72 88 ARG A O 1
ATOM 675 N N . GLY A 1 89 ? 13.827 13.647 6.896 1.00 51.03 89 GLY A N 1
ATOM 676 C CA . GLY A 1 89 ? 12.781 13.173 5.995 1.00 51.03 89 GLY A CA 1
ATOM 677 C C . GLY A 1 89 ? 13.336 12.500 4.725 1.00 51.03 89 GLY A C 1
ATOM 678 O O . GLY A 1 89 ? 14.552 12.354 4.569 1.00 51.03 89 GLY A O 1
ATOM 679 N N . PRO A 1 90 ? 12.448 12.027 3.840 1.00 52.91 90 PRO A N 1
ATOM 680 C CA . PRO A 1 90 ? 12.819 11.444 2.550 1.00 52.91 90 PRO A CA 1
ATOM 681 C C . PRO A 1 90 ? 13.717 12.363 1.704 1.00 52.91 90 PRO A C 1
ATOM 683 O O . PRO A 1 90 ? 13.478 13.564 1.587 1.00 52.91 90 PRO A O 1
ATOM 686 N N . GLN A 1 91 ? 14.765 11.788 1.102 1.00 52.78 91 GLN A N 1
ATOM 687 C CA . GLN A 1 91 ? 15.709 12.515 0.243 1.00 52.78 91 GLN A CA 1
ATOM 688 C C . GLN A 1 91 ? 15.449 12.161 -1.224 1.00 52.78 91 GLN A C 1
ATOM 690 O O . GLN A 1 91 ? 15.577 11.003 -1.620 1.00 52.78 91 GLN A O 1
ATOM 695 N N . GLY A 1 92 ? 15.123 13.171 -2.030 1.00 51.72 92 GLY A N 1
ATOM 696 C CA . GLY A 1 92 ? 14.945 13.065 -3.477 1.00 51.72 92 GLY A CA 1
ATOM 697 C C . GLY A 1 92 ? 14.541 14.408 -4.094 1.00 51.72 92 GLY A C 1
ATOM 698 O O . GLY A 1 92 ? 14.251 15.348 -3.352 1.00 51.72 92 GLY A O 1
ATOM 699 N N . PRO A 1 93 ? 14.502 14.530 -5.435 1.00 47.34 93 PRO A N 1
ATOM 700 C CA . PRO A 1 93 ? 14.175 15.785 -6.128 1.00 47.34 93 PRO A CA 1
ATOM 701 C C . PRO A 1 93 ? 12.815 16.382 -5.740 1.00 47.34 93 PRO A C 1
ATOM 703 O O . PRO A 1 93 ? 12.621 17.588 -5.854 1.00 47.34 93 PRO A O 1
ATOM 706 N N . TRP A 1 94 ? 11.898 15.538 -5.261 1.00 53.62 94 TRP A N 1
ATOM 707 C CA . TRP A 1 94 ? 10.555 15.911 -4.812 1.00 53.62 94 TRP A CA 1
ATOM 708 C C . TRP A 1 94 ? 10.387 15.873 -3.286 1.00 53.62 94 TRP A C 1
ATOM 710 O O . TRP A 1 94 ? 9.281 16.047 -2.797 1.00 53.62 94 TRP A O 1
ATOM 720 N N . GLY A 1 95 ? 11.469 15.657 -2.525 1.00 57.31 95 GLY A N 1
ATOM 721 C CA . GLY A 1 95 ? 11.365 15.335 -1.097 1.00 57.31 95 GLY A CA 1
ATOM 722 C C . GLY A 1 95 ? 10.736 13.960 -0.866 1.00 57.31 95 GLY A C 1
ATOM 723 O O . GLY A 1 95 ? 10.070 13.747 0.132 1.00 57.31 95 GLY A O 1
ATOM 724 N N . ASP A 1 96 ? 10.934 13.042 -1.811 1.00 60.53 96 ASP A N 1
ATOM 725 C CA . ASP A 1 96 ? 10.343 11.710 -1.855 1.00 60.53 96 ASP A CA 1
ATOM 726 C C . ASP A 1 96 ? 11.427 10.668 -2.137 1.00 60.53 96 ASP A C 1
ATOM 728 O O . ASP A 1 96 ? 12.376 10.929 -2.880 1.00 60.53 96 ASP A O 1
ATOM 732 N N . GLY A 1 97 ? 11.273 9.481 -1.555 1.00 61.22 97 GLY A N 1
ATOM 733 C CA . GLY A 1 97 ? 12.173 8.347 -1.743 1.00 61.22 97 GLY A CA 1
ATOM 734 C C . GLY A 1 97 ? 12.781 7.875 -0.429 1.00 61.22 97 GLY A C 1
ATOM 735 O O . GLY A 1 97 ? 12.712 8.572 0.582 1.00 61.22 97 GLY A O 1
ATOM 736 N N . PRO A 1 98 ? 13.399 6.684 -0.406 1.00 57.34 98 PRO A N 1
ATOM 737 C CA . PRO A 1 98 ? 13.881 6.108 0.840 1.00 57.34 98 PRO A CA 1
ATOM 738 C C . PRO A 1 98 ? 14.939 6.955 1.551 1.00 57.34 98 PRO A C 1
ATOM 740 O O . PRO A 1 98 ? 15.147 6.770 2.743 1.00 57.34 98 PRO A O 1
ATOM 743 N N . GLY A 1 99 ? 15.577 7.911 0.870 1.00 60.47 99 GLY A N 1
ATOM 744 C CA . GLY A 1 99 ? 16.654 8.710 1.442 1.00 60.47 99 GLY A CA 1
ATOM 745 C C . GLY A 1 99 ? 17.737 7.820 2.047 1.00 60.47 99 GLY A C 1
ATOM 746 O O . GLY A 1 99 ? 18.224 6.911 1.380 1.00 60.47 99 GLY A O 1
ATOM 747 N N . ASP A 1 100 ? 18.056 8.045 3.323 1.00 56.00 100 ASP A N 1
ATOM 748 C CA . ASP A 1 100 ? 19.001 7.225 4.096 1.00 56.00 100 ASP A CA 1
ATOM 749 C C . ASP A 1 100 ? 18.343 5.994 4.764 1.00 56.00 100 ASP A C 1
ATOM 751 O O . ASP A 1 100 ? 18.922 5.404 5.683 1.00 56.00 100 ASP A O 1
ATOM 755 N N . ALA A 1 101 ? 17.118 5.610 4.372 1.00 61.12 101 ALA A N 1
ATOM 756 C CA . ALA A 1 101 ? 16.431 4.457 4.947 1.00 61.12 101 ALA A CA 1
ATOM 757 C C . ALA A 1 101 ? 17.267 3.191 4.750 1.00 61.12 101 ALA A C 1
ATOM 759 O O . ALA A 1 101 ? 17.636 2.806 3.640 1.00 61.12 101 ALA A O 1
ATOM 760 N N . LEU A 1 102 ? 17.561 2.526 5.863 1.00 60.09 102 LEU A N 1
ATOM 761 C CA . LEU A 1 102 ? 18.382 1.329 5.862 1.00 60.09 102 LEU A CA 1
ATOM 762 C C . LEU A 1 102 ? 17.588 0.158 5.305 1.00 60.09 102 LEU A C 1
ATOM 764 O O . LEU A 1 102 ? 16.578 -0.253 5.880 1.00 60.09 102 LEU A O 1
ATOM 768 N N . ARG A 1 103 ? 18.115 -0.464 4.253 1.00 68.88 103 ARG A N 1
ATOM 769 C CA . ARG A 1 103 ? 17.695 -1.811 3.888 1.00 68.88 103 ARG A CA 1
ATOM 770 C C . ARG A 1 103 ? 18.132 -2.795 4.970 1.00 68.88 103 ARG A C 1
ATOM 772 O O . ARG A 1 103 ? 19.283 -2.791 5.405 1.00 68.88 103 ARG A O 1
ATOM 779 N N . ASN A 1 104 ? 17.249 -3.713 5.346 1.00 66.12 104 ASN A N 1
ATOM 780 C CA . ASN A 1 104 ? 17.662 -4.878 6.118 1.00 66.12 104 ASN A CA 1
ATOM 781 C C . ASN A 1 104 ? 18.505 -5.807 5.227 1.00 66.12 104 ASN A C 1
ATOM 783 O O . ASN A 1 104 ? 17.962 -6.462 4.340 1.00 66.12 104 ASN A O 1
ATOM 787 N N . GLU A 1 105 ? 19.814 -5.903 5.479 1.00 65.75 105 GLU A N 1
ATOM 788 C CA . GLU A 1 105 ? 20.738 -6.751 4.703 1.00 65.75 105 GLU A CA 1
ATOM 789 C C . GLU A 1 105 ? 20.341 -8.239 4.690 1.00 65.75 105 GLU A C 1
ATOM 791 O O . GLU A 1 105 ? 20.702 -8.973 3.773 1.00 65.75 105 GLU A O 1
ATOM 796 N N . ARG A 1 106 ? 19.558 -8.698 5.679 1.00 69.88 106 ARG A N 1
ATOM 797 C CA . ARG A 1 106 ? 19.049 -10.078 5.731 1.00 69.88 106 ARG A CA 1
ATOM 798 C C . ARG A 1 106 ? 17.885 -10.316 4.765 1.00 69.88 106 ARG A C 1
ATOM 800 O O . ARG A 1 106 ? 17.566 -11.468 4.482 1.00 69.88 106 ARG A O 1
ATOM 807 N N . ARG A 1 107 ? 17.223 -9.261 4.271 1.00 72.00 107 ARG A N 1
ATOM 808 C CA . ARG A 1 107 ? 16.080 -9.358 3.349 1.00 72.00 107 ARG A CA 1
ATOM 809 C C . ARG A 1 107 ? 16.547 -9.208 1.906 1.00 72.00 107 ARG A C 1
ATOM 811 O O . ARG A 1 107 ? 16.929 -8.122 1.470 1.00 72.00 107 ARG A O 1
ATOM 818 N N . ARG A 1 108 ? 16.480 -10.301 1.140 1.00 78.44 108 ARG A N 1
ATOM 819 C CA . ARG A 1 108 ? 16.754 -10.296 -0.310 1.00 78.44 108 ARG A CA 1
ATOM 820 C C . ARG A 1 108 ? 15.635 -9.625 -1.115 1.00 78.44 108 ARG A C 1
ATOM 822 O O . ARG A 1 108 ? 15.943 -8.963 -2.099 1.00 78.44 108 ARG A O 1
ATOM 829 N N . SER A 1 109 ? 14.396 -9.759 -0.646 1.00 85.56 109 SER A N 1
ATOM 830 C CA . SER A 1 109 ? 13.154 -9.298 -1.273 1.00 85.56 109 SER A CA 1
ATOM 831 C C . SER A 1 109 ? 12.052 -9.099 -0.228 1.00 85.56 109 SER A C 1
ATOM 833 O O . SER A 1 109 ? 12.189 -9.560 0.910 1.00 85.56 109 SER A O 1
ATOM 835 N N . MET A 1 110 ? 10.956 -8.435 -0.604 1.00 86.06 110 MET A N 1
ATOM 836 C CA . MET A 1 110 ? 9.738 -8.374 0.218 1.00 86.06 110 MET A CA 1
ATOM 837 C C . MET A 1 110 ? 8.983 -9.704 0.212 1.00 86.06 110 MET A C 1
ATOM 839 O O . MET A 1 110 ? 8.422 -10.096 1.235 1.00 86.06 110 MET A O 1
ATOM 843 N N . ILE A 1 111 ? 8.998 -10.419 -0.916 1.00 88.62 111 ILE A N 1
ATOM 844 C CA . ILE A 1 111 ? 8.485 -11.787 -0.993 1.00 88.62 111 ILE A CA 1
ATOM 845 C C . ILE A 1 111 ? 9.419 -12.696 -0.196 1.00 88.62 111 ILE A C 1
ATOM 847 O O . ILE A 1 111 ? 10.600 -12.821 -0.524 1.00 88.62 111 ILE A O 1
ATOM 851 N N . VAL A 1 112 ? 8.882 -13.311 0.856 1.00 88.56 112 VAL A N 1
ATOM 852 C CA . VAL A 1 112 ? 9.591 -14.287 1.702 1.00 88.56 112 VAL A CA 1
ATOM 853 C C . VAL A 1 112 ? 9.228 -15.729 1.355 1.00 88.56 112 VAL A C 1
ATOM 855 O O . VAL A 1 112 ? 10.055 -16.622 1.513 1.00 88.56 112 VAL A O 1
ATOM 858 N N . ASP A 1 113 ? 8.009 -15.933 0.860 1.00 90.00 113 ASP A N 1
ATOM 859 C CA . ASP A 1 113 ? 7.475 -17.208 0.403 1.00 90.00 113 ASP A CA 1
ATOM 860 C C . ASP A 1 113 ? 6.849 -16.989 -0.985 1.00 90.00 113 ASP A C 1
ATOM 862 O O . ASP A 1 113 ? 5.982 -16.116 -1.117 1.00 90.00 113 ASP A O 1
ATOM 866 N N . PRO A 1 114 ? 7.311 -17.688 -2.038 1.00 93.69 114 PRO A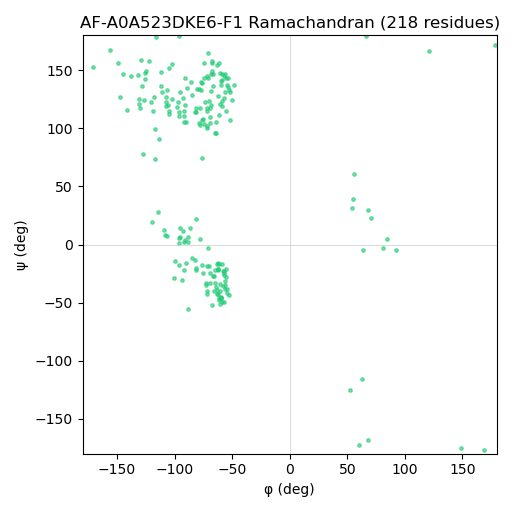 N 1
ATOM 867 C CA . PRO A 1 114 ? 8.300 -18.775 -2.036 1.00 93.69 114 PRO A CA 1
ATOM 868 C C . PRO A 1 114 ? 9.732 -18.335 -1.662 1.00 93.69 114 PRO A C 1
ATOM 870 O O . PRO A 1 114 ? 10.085 -17.173 -1.872 1.00 93.69 114 PRO A O 1
ATOM 873 N N . PRO A 1 115 ? 10.611 -19.254 -1.194 1.00 90.12 115 PRO A N 1
ATOM 874 C CA . PRO A 1 115 ? 12.004 -18.941 -0.833 1.00 90.12 115 PRO A CA 1
ATOM 875 C C . PRO A 1 115 ? 12.860 -18.364 -1.970 1.00 90.12 115 PRO A C 1
ATOM 877 O O . PRO A 1 115 ? 13.930 -17.797 -1.716 1.00 90.12 115 PRO A O 1
ATOM 880 N N . SER A 1 116 ? 12.406 -18.509 -3.222 1.00 90.00 116 SER A N 1
ATOM 881 C CA . SER A 1 116 ? 13.000 -17.828 -4.378 1.00 90.00 116 SER A CA 1
ATOM 882 C C . SER A 1 116 ? 12.902 -16.306 -4.271 1.00 90.00 116 SER A C 1
ATOM 884 O O . SER A 1 116 ? 13.670 -15.610 -4.924 1.00 90.00 116 SER A O 1
ATOM 886 N N . GLY A 1 117 ? 11.978 -15.788 -3.457 1.00 91.06 117 GLY A N 1
ATOM 887 C CA . GLY A 1 117 ? 11.696 -14.367 -3.339 1.00 91.06 117 GLY A CA 1
ATOM 888 C C . GLY A 1 117 ? 10.998 -13.794 -4.569 1.00 91.06 117 GLY A C 1
ATOM 889 O O . GLY A 1 117 ? 11.100 -12.597 -4.809 1.00 91.06 117 GLY A O 1
ATOM 890 N N . ARG A 1 118 ? 10.321 -14.626 -5.373 1.00 90.75 118 ARG A N 1
ATOM 891 C CA . ARG A 1 118 ? 9.638 -14.211 -6.609 1.00 90.75 118 ARG A CA 1
ATOM 892 C C . ARG A 1 118 ? 8.179 -14.636 -6.599 1.00 90.75 118 ARG A C 1
ATOM 894 O O . ARG A 1 118 ? 7.863 -15.727 -6.130 1.00 90.75 118 ARG A O 1
ATOM 901 N N . ALA A 1 119 ? 7.295 -13.799 -7.131 1.00 91.75 119 ALA A N 1
ATOM 902 C CA . ALA A 1 119 ? 5.878 -14.111 -7.171 1.00 91.75 119 ALA A CA 1
ATOM 903 C C . ALA A 1 119 ? 5.632 -15.280 -8.144 1.00 91.75 119 ALA A C 1
ATOM 905 O O . ALA A 1 119 ? 6.106 -15.241 -9.283 1.00 91.75 119 ALA A O 1
ATOM 906 N N . PRO A 1 120 ? 4.869 -16.314 -7.746 1.00 92.44 120 PRO A N 1
ATOM 907 C CA . PRO A 1 120 ? 4.509 -17.418 -8.630 1.00 92.44 120 PRO A CA 1
ATOM 908 C C . PRO A 1 120 ? 3.402 -16.976 -9.600 1.00 92.44 120 PRO A C 1
ATOM 910 O O . PRO A 1 120 ? 2.223 -17.299 -9.437 1.00 92.44 120 PRO A O 1
ATOM 913 N N . LEU A 1 121 ? 3.770 -16.171 -10.596 1.00 92.19 121 LEU A N 1
ATOM 914 C CA . LEU A 1 121 ? 2.837 -15.643 -11.586 1.00 92.19 121 LEU A CA 1
ATOM 915 C C . LEU A 1 121 ? 2.472 -16.710 -12.622 1.00 92.19 121 LEU A C 1
ATOM 917 O O . LEU A 1 121 ? 3.320 -17.452 -13.106 1.00 92.19 121 LEU A O 1
ATOM 921 N N . ARG A 1 122 ? 1.193 -16.748 -13.008 1.00 96.69 122 ARG A N 1
ATOM 922 C CA . ARG A 1 122 ? 0.720 -17.568 -14.133 1.00 96.69 122 ARG A CA 1
ATOM 923 C C . ARG A 1 122 ? 1.197 -16.958 -15.452 1.00 96.69 122 ARG A C 1
ATOM 925 O O . ARG A 1 122 ? 1.137 -15.737 -15.604 1.00 96.69 122 ARG A O 1
ATOM 932 N N . ASP A 1 123 ? 1.517 -17.785 -16.444 1.00 96.62 123 ASP A N 1
ATOM 933 C CA . ASP A 1 123 ? 1.902 -17.313 -17.786 1.00 96.62 123 ASP A CA 1
ATOM 934 C C . ASP A 1 123 ? 0.853 -16.379 -18.403 1.00 96.62 123 ASP A C 1
ATOM 936 O O . ASP A 1 123 ? 1.182 -15.353 -18.998 1.00 96.62 123 ASP A O 1
ATOM 940 N N . SER A 1 124 ? -0.433 -16.670 -18.187 1.00 97.25 124 SER A N 1
ATOM 941 C CA . SER A 1 124 ? -1.532 -15.812 -18.642 1.00 97.25 124 SER A CA 1
ATOM 942 C C . SER A 1 124 ? -1.551 -14.438 -17.961 1.00 97.25 124 SER A C 1
ATOM 944 O O . SER A 1 124 ? -1.911 -13.446 -18.597 1.00 97.25 124 SER A O 1
ATOM 946 N N . ALA A 1 125 ? -1.130 -14.347 -16.696 1.00 95.56 125 ALA A N 1
ATOM 947 C CA . ALA A 1 125 ? -1.003 -13.076 -15.985 1.00 95.56 125 ALA A CA 1
ATOM 948 C C . ALA A 1 125 ? 0.182 -12.261 -16.521 1.00 95.56 125 ALA A C 1
ATOM 950 O O . ALA A 1 125 ? 0.054 -11.054 -16.726 1.00 95.56 125 ALA A O 1
ATOM 951 N N . ILE A 1 126 ? 1.305 -12.924 -16.819 1.00 94.00 126 ILE A N 1
ATOM 952 C CA . ILE A 1 126 ? 2.473 -12.297 -17.454 1.00 94.00 126 ILE A CA 1
ATOM 953 C C . ILE A 1 126 ? 2.094 -11.757 -18.838 1.00 94.00 126 ILE A C 1
ATOM 955 O O . ILE A 1 126 ? 2.364 -10.593 -19.138 1.00 94.00 126 ILE A O 1
ATOM 959 N N . ALA A 1 127 ? 1.417 -12.564 -19.659 1.00 96.12 127 ALA A N 1
ATOM 960 C CA . ALA A 1 127 ? 0.959 -12.157 -20.984 1.00 96.12 127 ALA A CA 1
ATOM 961 C C . ALA A 1 127 ? 0.006 -10.953 -20.915 1.00 96.12 127 ALA A C 1
ATOM 963 O O . ALA A 1 127 ? 0.202 -9.978 -21.640 1.00 96.12 127 ALA A O 1
ATOM 964 N N . ARG A 1 128 ? -0.973 -10.972 -19.996 1.00 94.06 128 ARG A N 1
ATOM 965 C CA . ARG A 1 128 ? -1.892 -9.842 -19.785 1.00 94.06 128 ARG A CA 1
ATOM 966 C C . ARG A 1 128 ? -1.154 -8.578 -19.351 1.00 94.06 128 ARG A C 1
ATOM 968 O O . ARG A 1 128 ? -1.420 -7.516 -19.903 1.00 94.06 128 ARG A O 1
ATOM 975 N N . ARG A 1 129 ? -0.231 -8.677 -18.388 1.00 91.69 129 ARG A N 1
ATOM 976 C CA . ARG A 1 129 ? 0.590 -7.542 -17.939 1.00 91.69 129 ARG A CA 1
ATOM 977 C C . ARG A 1 129 ? 1.370 -6.945 -19.108 1.00 91.69 129 ARG A C 1
ATOM 979 O O . ARG A 1 129 ? 1.324 -5.738 -19.302 1.00 91.69 129 ARG A O 1
ATOM 986 N N . ASN A 1 130 ? 2.059 -7.779 -19.887 1.00 93.94 130 ASN A N 1
ATOM 987 C CA . ASN A 1 130 ? 2.855 -7.323 -21.027 1.00 93.94 130 ASN A CA 1
ATOM 988 C C . ASN A 1 130 ? 1.980 -6.653 -22.093 1.00 93.94 130 ASN A C 1
ATOM 990 O O . ASN A 1 130 ? 2.344 -5.591 -22.584 1.00 93.94 130 ASN A O 1
ATOM 994 N N . GLN A 1 131 ? 0.810 -7.224 -22.399 1.00 93.69 131 GLN A N 1
ATOM 995 C CA . GLN A 1 131 ? -0.157 -6.603 -23.304 1.00 93.69 131 GLN A CA 1
ATOM 996 C C . GLN A 1 131 ? -0.589 -5.223 -22.787 1.00 93.69 131 GLN A C 1
ATOM 998 O O . GLN A 1 131 ? -0.518 -4.246 -23.524 1.00 93.69 131 GLN A O 1
ATOM 1003 N N . ASN A 1 132 ? -0.983 -5.121 -21.516 1.00 91.56 132 ASN A N 1
ATOM 1004 C CA . ASN A 1 132 ? -1.406 -3.850 -20.927 1.00 91.56 132 ASN A CA 1
ATOM 1005 C C . ASN A 1 132 ? -0.287 -2.797 -20.958 1.00 91.56 132 ASN A C 1
ATOM 1007 O O . ASN A 1 132 ? -0.563 -1.640 -21.242 1.00 91.56 132 ASN A O 1
ATOM 1011 N N . LEU A 1 133 ? 0.965 -3.191 -20.698 1.00 90.50 133 LEU A N 1
ATOM 1012 C CA . LEU A 1 133 ? 2.115 -2.280 -20.728 1.00 90.50 133 LEU A CA 1
ATOM 1013 C C . LEU A 1 133 ? 2.399 -1.734 -22.132 1.00 90.50 133 LEU A C 1
ATOM 1015 O O . LEU A 1 133 ? 2.705 -0.555 -22.264 1.00 90.50 133 LEU A O 1
ATOM 1019 N N . VAL A 1 134 ? 2.280 -2.565 -23.172 1.00 94.19 134 VAL A N 1
ATOM 1020 C CA . VAL A 1 134 ? 2.480 -2.131 -24.567 1.00 94.19 134 VAL A CA 1
ATOM 1021 C C . VAL A 1 134 ? 1.429 -1.106 -24.993 1.00 94.19 134 VAL A C 1
ATOM 1023 O O . VAL A 1 134 ? 1.754 -0.172 -25.716 1.00 94.19 134 VAL A O 1
ATOM 1026 N N . HIS A 1 135 ? 0.193 -1.262 -24.519 1.00 93.12 135 HIS A N 1
ATOM 1027 C CA . HIS A 1 135 ? -0.938 -0.404 -24.882 1.00 93.12 135 HIS A CA 1
ATOM 1028 C C . HIS A 1 135 ? -1.201 0.724 -23.879 1.00 93.12 135 HIS A C 1
ATOM 1030 O O . HIS A 1 135 ? -2.197 1.438 -24.004 1.00 93.12 135 HIS A O 1
ATOM 1036 N N . LEU A 1 136 ? -0.347 0.889 -22.865 1.00 90.75 136 LEU A N 1
ATOM 1037 C CA . LEU A 1 136 ? -0.600 1.776 -21.727 1.00 90.75 136 LEU A CA 1
ATOM 1038 C C . LEU A 1 136 ? -0.884 3.222 -22.159 1.00 90.75 136 LEU A C 1
ATOM 1040 O O . LEU A 1 136 ? -1.714 3.897 -21.560 1.00 90.75 136 LEU A O 1
ATOM 1044 N N . THR A 1 137 ? -0.225 3.668 -23.229 1.00 89.94 137 THR A N 1
ATOM 1045 C CA . THR A 1 137 ? -0.314 5.031 -23.769 1.00 89.94 137 THR A CA 1
ATOM 1046 C C . THR A 1 137 ? -1.306 5.185 -24.924 1.00 89.94 137 THR A C 1
ATOM 1048 O O . THR A 1 137 ? -1.421 6.276 -25.475 1.00 89.94 137 THR A O 1
ATOM 1051 N N . ASP A 1 138 ? -2.013 4.121 -25.315 1.00 93.12 138 ASP A N 1
ATOM 1052 C CA . ASP A 1 138 ? -2.934 4.153 -26.463 1.00 93.12 138 ASP A CA 1
ATOM 1053 C C . ASP A 1 138 ? -4.174 5.019 -26.194 1.00 93.12 138 ASP A C 1
ATOM 1055 O O . ASP A 1 138 ? -4.796 5.535 -27.124 1.00 93.12 138 ASP A O 1
ATOM 1059 N N . GLY A 1 139 ? -4.543 5.210 -24.925 1.00 89.12 139 GLY A N 1
ATOM 1060 C CA . GLY A 1 139 ? -5.576 6.159 -24.543 1.00 89.12 139 GLY A CA 1
ATOM 1061 C C . GLY A 1 139 ? -6.036 6.048 -23.093 1.00 89.12 139 GLY A C 1
ATOM 1062 O O . GLY A 1 139 ? -5.577 5.239 -22.293 1.00 89.12 139 GLY A O 1
ATOM 1063 N N . TRP A 1 140 ? -7.031 6.861 -22.748 1.00 85.50 140 TRP A N 1
ATOM 1064 C CA . TRP A 1 140 ? -7.568 6.964 -21.385 1.00 85.50 140 TRP A CA 1
ATOM 1065 C C . TRP A 1 140 ? -8.199 5.666 -20.846 1.00 85.50 140 TRP A C 1
ATOM 1067 O O . TRP A 1 140 ? -8.313 5.499 -19.631 1.00 85.50 140 TRP A O 1
ATOM 1077 N N . LEU A 1 141 ? -8.612 4.746 -21.726 1.00 86.50 141 LEU A N 1
ATOM 1078 C CA . LEU A 1 141 ? -9.139 3.431 -21.344 1.00 86.50 141 LEU A CA 1
ATOM 1079 C C . LEU A 1 141 ? -8.046 2.403 -21.039 1.00 86.50 141 LEU A C 1
ATOM 1081 O O . LEU A 1 141 ? -8.333 1.427 -20.350 1.00 86.50 141 LEU A O 1
ATOM 1085 N N . THR A 1 142 ? -6.829 2.601 -21.546 1.00 89.38 142 THR A N 1
ATOM 1086 C CA . THR A 1 142 ? -5.707 1.673 -21.359 1.00 89.38 142 THR A CA 1
ATOM 1087 C C . THR A 1 142 ? -4.739 2.122 -20.266 1.00 89.38 142 THR A C 1
ATOM 1089 O O . THR A 1 142 ? -3.988 1.291 -19.758 1.00 89.38 142 THR A O 1
ATOM 1092 N N . HIS A 1 143 ? -4.829 3.382 -19.826 1.00 89.38 143 HIS A N 1
ATOM 1093 C CA . HIS A 1 143 ? -4.154 3.877 -18.628 1.00 89.38 143 HIS A CA 1
ATOM 1094 C C . HIS A 1 143 ? -4.542 3.114 -17.357 1.00 89.38 143 HIS A C 1
ATOM 1096 O O . HIS A 1 143 ? -5.695 2.707 -17.159 1.00 89.38 143 HIS A O 1
ATOM 1102 N N . THR A 1 144 ? -3.582 2.988 -16.440 1.00 87.62 144 THR A N 1
ATOM 1103 C CA . THR A 1 144 ? -3.830 2.372 -15.131 1.00 87.62 144 THR A CA 1
ATOM 1104 C C . THR A 1 144 ? -4.772 3.225 -14.264 1.00 87.62 144 THR A C 1
ATOM 1106 O O . THR A 1 144 ? -4.822 4.449 -14.414 1.00 87.62 144 THR A O 1
ATOM 1109 N N . PRO A 1 145 ? -5.485 2.628 -13.284 1.00 88.44 145 PRO A N 1
ATOM 1110 C CA . PRO A 1 145 ? -6.235 3.395 -12.282 1.00 88.44 145 PRO A CA 1
ATOM 1111 C C . PRO A 1 145 ? -5.371 4.417 -11.528 1.00 88.44 145 PRO A C 1
ATOM 1113 O O . PRO A 1 145 ? -5.870 5.461 -11.112 1.00 88.44 145 PRO A O 1
ATOM 1116 N N . TRP A 1 146 ? -4.074 4.133 -11.401 1.00 86.31 146 TRP A N 1
ATOM 1117 C CA . TRP A 1 146 ? -3.084 5.013 -10.795 1.00 86.31 146 TRP A CA 1
ATOM 1118 C C . TRP A 1 146 ? -2.843 6.283 -11.629 1.00 86.31 146 TRP A C 1
ATOM 1120 O O . TRP A 1 146 ? -3.000 7.384 -11.112 1.00 86.31 146 TRP A O 1
ATOM 1130 N N . GLU A 1 147 ? -2.550 6.154 -12.926 1.00 86.44 147 GLU A N 1
ATOM 1131 C CA . GLU A 1 147 ? -2.328 7.304 -13.829 1.00 86.44 147 GLU A CA 1
ATOM 1132 C C . GLU A 1 147 ? -3.582 8.160 -14.030 1.00 86.44 147 GLU A C 1
ATOM 1134 O O . GLU A 1 147 ? -3.502 9.334 -14.383 1.00 86.44 147 GLU A O 1
ATOM 1139 N N . ARG A 1 148 ? -4.755 7.572 -13.785 1.00 88.31 148 ARG A N 1
ATOM 1140 C CA . ARG A 1 148 ? -6.051 8.254 -13.831 1.00 88.31 148 ARG A CA 1
ATOM 1141 C C . ARG A 1 148 ? -6.441 8.899 -12.499 1.00 88.31 148 ARG A C 1
ATOM 1143 O O . ARG A 1 148 ? -7.569 9.369 -12.378 1.00 88.31 148 ARG A O 1
ATOM 1150 N N . CYS A 1 149 ? -5.546 8.891 -11.510 1.00 87.88 149 CYS A N 1
ATOM 1151 C CA . CYS A 1 149 ? -5.777 9.398 -10.158 1.00 87.88 149 CYS A CA 1
ATOM 1152 C C . CYS A 1 149 ? -7.014 8.788 -9.468 1.00 87.88 149 CYS A C 1
ATOM 1154 O O . CYS A 1 149 ? -7.681 9.462 -8.688 1.00 87.88 149 CYS A O 1
ATOM 1156 N N . ILE A 1 150 ? -7.344 7.527 -9.772 1.00 89.94 150 ILE A N 1
ATOM 1157 C CA . ILE A 1 150 ? -8.512 6.837 -9.204 1.00 89.94 150 ILE A CA 1
ATOM 1158 C C . ILE A 1 150 ? -8.134 6.155 -7.891 1.00 89.94 150 ILE A C 1
ATOM 1160 O O . ILE A 1 150 ? -8.791 6.363 -6.880 1.00 89.94 150 ILE A O 1
ATOM 1164 N N . THR A 1 151 ? -7.112 5.297 -7.918 1.00 91.06 151 THR A N 1
ATOM 1165 C CA . THR A 1 151 ? -6.707 4.470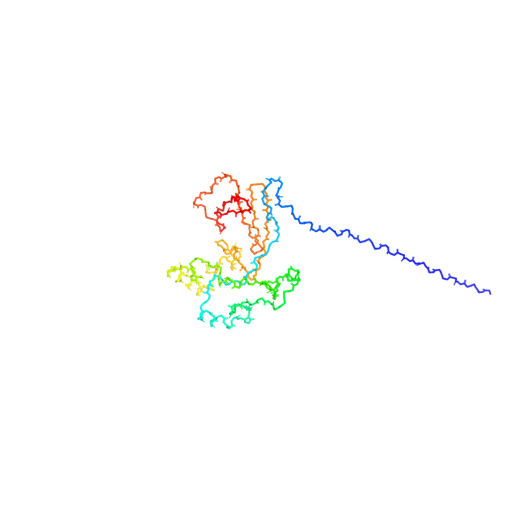 -6.770 1.00 91.06 151 THR A CA 1
ATOM 1166 C C . THR A 1 151 ? -5.376 3.772 -7.063 1.00 91.06 151 THR A C 1
ATOM 1168 O O . THR A 1 151 ? -5.067 3.482 -8.224 1.00 91.06 151 THR A O 1
ATOM 1171 N N . ARG A 1 152 ? -4.600 3.452 -6.019 1.00 88.69 152 ARG A N 1
ATOM 1172 C CA . ARG A 1 152 ? -3.546 2.417 -6.105 1.00 88.69 152 ARG A CA 1
ATOM 1173 C C . ARG A 1 152 ? -4.083 1.026 -5.745 1.00 88.69 152 ARG A C 1
ATOM 1175 O O . ARG A 1 152 ? -3.440 0.026 -6.069 1.00 88.69 152 ARG A O 1
ATOM 1182 N N . GLY A 1 153 ? -5.256 0.968 -5.117 1.00 89.25 153 GLY A N 1
ATOM 1183 C CA . GLY A 1 153 ? -5.922 -0.236 -4.645 1.00 89.25 153 GLY A CA 1
ATOM 1184 C C . GLY A 1 153 ? -5.090 -1.001 -3.623 1.00 89.25 153 GLY A C 1
ATOM 1185 O O . GLY A 1 153 ? -4.016 -0.574 -3.198 1.00 89.25 153 GLY A O 1
ATOM 1186 N N . ILE A 1 154 ? -5.556 -2.188 -3.253 1.00 88.00 154 ILE A N 1
ATOM 1187 C CA . ILE A 1 154 ? -4.793 -3.116 -2.411 1.00 88.00 154 ILE A CA 1
ATOM 1188 C C . ILE A 1 154 ? -4.286 -4.275 -3.277 1.00 88.00 154 ILE A C 1
ATOM 1190 O O . ILE A 1 154 ? -5.063 -4.827 -4.056 1.00 88.00 154 ILE A O 1
ATOM 1194 N N . PRO A 1 155 ? -2.995 -4.652 -3.175 1.00 82.94 155 PRO A N 1
ATOM 1195 C CA . PRO A 1 155 ? -1.996 -4.187 -2.199 1.00 82.94 155 PRO A CA 1
ATOM 1196 C C . PRO A 1 155 ? -1.198 -2.927 -2.595 1.00 82.94 155 PRO A C 1
ATOM 1198 O O . PRO A 1 155 ? -0.329 -2.511 -1.834 1.00 82.94 155 PRO A O 1
ATOM 1201 N N . GLY A 1 156 ? -1.463 -2.304 -3.750 1.00 86.31 156 GLY A N 1
ATOM 1202 C CA . GLY A 1 156 ? -0.639 -1.212 -4.295 1.00 86.31 156 GLY A CA 1
ATOM 1203 C C . GLY A 1 156 ? -0.441 -0.009 -3.362 1.00 86.31 156 GLY A C 1
ATOM 1204 O O . GLY A 1 156 ? 0.662 0.523 -3.283 1.00 86.31 156 GLY A O 1
ATOM 1205 N N . GLY A 1 157 ? -1.472 0.391 -2.615 1.00 86.00 157 GLY A N 1
ATOM 1206 C CA . GLY A 1 157 ? -1.408 1.475 -1.631 1.00 86.00 157 GLY A CA 1
ATOM 1207 C C . GLY A 1 157 ? -0.614 1.135 -0.366 1.00 86.00 157 GLY A C 1
ATOM 1208 O O . GLY A 1 157 ? -0.181 2.046 0.332 1.00 86.00 157 GLY A O 1
ATOM 1209 N N . MET A 1 158 ? -0.387 -0.154 -0.076 1.00 85.00 158 MET A N 1
ATOM 1210 C CA . MET A 1 158 ? 0.377 -0.620 1.093 1.00 85.00 158 MET A CA 1
ATOM 1211 C C . MET A 1 158 ? 1.865 -0.813 0.810 1.00 85.00 158 MET A C 1
ATOM 1213 O O . MET A 1 158 ? 2.665 -0.859 1.748 1.00 85.00 158 MET A O 1
ATOM 1217 N N . PHE A 1 159 ? 2.240 -0.993 -0.457 1.00 83.19 159 PHE A N 1
ATOM 1218 C CA . PHE A 1 159 ? 3.635 -1.216 -0.795 1.00 83.19 159 PHE A CA 1
ATOM 1219 C C . PHE A 1 159 ? 4.449 0.077 -0.684 1.00 83.19 159 PHE A C 1
ATOM 1221 O O . PHE A 1 159 ? 3.941 1.147 -1.028 1.00 83.19 159 PHE A O 1
ATOM 1228 N N . PRO A 1 160 ? 5.710 -0.018 -0.225 1.00 76.62 160 PRO A N 1
ATOM 1229 C CA . PRO A 1 160 ? 6.652 1.094 -0.201 1.00 76.62 160 PRO A CA 1
ATOM 1230 C C . PRO A 1 160 ? 6.752 1.772 -1.559 1.00 76.62 160 PRO A C 1
ATOM 1232 O O . PRO A 1 160 ? 7.306 1.231 -2.516 1.00 76.62 160 PRO A O 1
ATOM 1235 N N . GLY A 1 161 ? 6.178 2.968 -1.639 1.00 67.31 161 GLY A N 1
ATOM 1236 C CA . GLY A 1 161 ? 6.342 3.848 -2.780 1.00 67.31 161 GLY A CA 1
ATOM 1237 C C . GLY A 1 161 ? 7.609 4.671 -2.604 1.00 67.31 161 GLY A C 1
ATOM 1238 O O . GLY A 1 161 ? 7.884 5.177 -1.524 1.00 67.31 161 GLY A O 1
ATOM 1239 N N . GLY A 1 162 ? 8.362 4.878 -3.681 1.00 66.81 162 GLY A N 1
ATOM 1240 C CA . GLY A 1 162 ? 9.394 5.920 -3.698 1.00 66.81 162 GLY A CA 1
ATOM 1241 C C . GLY A 1 162 ? 8.816 7.341 -3.740 1.00 66.81 162 GLY A C 1
ATOM 1242 O O . GLY A 1 162 ? 9.591 8.282 -3.741 1.00 66.81 162 GLY A O 1
ATOM 1243 N N . TYR A 1 163 ? 7.488 7.485 -3.823 1.00 73.12 163 TYR A N 1
ATOM 1244 C CA . TYR A 1 163 ? 6.748 8.740 -3.971 1.00 73.12 163 TYR A CA 1
ATOM 1245 C C . TYR A 1 163 ? 5.393 8.636 -3.250 1.00 73.12 163 TYR A C 1
ATOM 1247 O O . TYR A 1 163 ? 4.641 7.680 -3.518 1.00 73.12 163 TYR A O 1
ATOM 1255 N N . GLY A 1 164 ? 5.112 9.596 -2.358 1.00 76.44 164 GLY A N 1
ATOM 1256 C CA . GLY A 1 164 ? 3.925 9.680 -1.494 1.00 76.44 164 GLY A CA 1
ATOM 1257 C C . GLY A 1 164 ? 3.716 8.436 -0.632 1.00 76.44 164 GLY A C 1
ATOM 1258 O O . GLY A 1 164 ? 2.734 7.702 -0.781 1.00 76.44 164 GLY A O 1
ATOM 1259 N N . ALA A 1 165 ? 4.713 8.165 0.206 1.00 80.25 165 ALA A N 1
ATOM 1260 C CA . ALA A 1 165 ? 4.817 6.994 1.078 1.00 80.25 165 ALA A CA 1
ATOM 1261 C C . ALA A 1 165 ? 4.299 7.256 2.506 1.00 80.25 165 ALA A C 1
ATOM 1263 O O . ALA A 1 165 ? 4.498 6.437 3.408 1.00 80.25 165 ALA A O 1
ATOM 1264 N N . GLY A 1 166 ? 3.710 8.429 2.739 1.00 85.38 166 GLY A N 1
ATOM 1265 C CA . GLY A 1 166 ? 3.120 8.829 4.001 1.00 85.38 166 GLY A CA 1
ATOM 1266 C C . GLY A 1 166 ? 1.769 8.168 4.240 1.00 85.38 166 GLY A C 1
ATOM 1267 O O . GLY A 1 166 ? 0.927 8.064 3.347 1.00 85.38 166 GLY A O 1
ATOM 1268 N N . TYR A 1 167 ? 1.547 7.756 5.482 1.00 90.00 167 TYR A N 1
ATOM 1269 C CA . TYR A 1 167 ? 0.295 7.204 5.975 1.00 90.00 167 TYR A CA 1
ATOM 1270 C C . TYR A 1 167 ? -0.131 7.946 7.227 1.00 90.00 167 TYR A C 1
ATOM 1272 O O . TYR A 1 167 ? 0.671 8.142 8.134 1.00 90.00 167 TYR A O 1
ATOM 1280 N N . GLN A 1 168 ? -1.407 8.287 7.328 1.00 94.00 168 GLN A N 1
ATOM 1281 C CA . GLN A 1 168 ? -1.999 8.691 8.592 1.00 94.00 168 GLN A CA 1
ATOM 1282 C C . GLN A 1 168 ? -2.911 7.574 9.085 1.00 94.00 168 GLN A C 1
ATOM 1284 O O . GLN A 1 168 ? -3.875 7.206 8.417 1.00 94.00 168 GLN A O 1
ATOM 1289 N N . ILE A 1 169 ? -2.601 7.030 10.260 1.00 95.88 169 ILE A N 1
ATOM 1290 C CA . ILE A 1 169 ? -3.448 6.046 10.929 1.00 95.88 169 ILE A CA 1
ATOM 1291 C C . ILE A 1 169 ? -4.304 6.773 11.959 1.00 95.88 169 ILE A C 1
ATOM 1293 O O . ILE A 1 169 ? -3.787 7.437 12.861 1.00 95.88 169 ILE A O 1
ATOM 1297 N N . LEU A 1 170 ? -5.616 6.624 11.815 1.00 95.69 170 LEU A N 1
ATOM 1298 C CA . LEU A 1 170 ? -6.624 7.115 12.746 1.00 95.69 170 LEU A CA 1
ATOM 1299 C C . LEU A 1 170 ? -7.298 5.917 13.413 1.00 95.69 170 LEU A C 1
ATOM 1301 O O . LEU A 1 170 ? -7.652 4.947 12.743 1.00 95.69 170 LEU A O 1
ATOM 1305 N N . GLN A 1 171 ? -7.501 5.994 14.724 1.00 95.75 171 GLN A N 1
ATOM 1306 C CA . GLN A 1 171 ? -8.258 5.006 15.483 1.00 95.75 171 GLN A CA 1
ATOM 1307 C C . GLN A 1 171 ? -9.433 5.704 16.148 1.00 95.75 171 GLN A C 1
ATOM 1309 O O . GLN A 1 171 ? -9.277 6.649 16.918 1.00 95.75 171 GLN A O 1
ATOM 1314 N N . VAL A 1 172 ? -10.626 5.215 15.844 1.00 92.88 172 VAL A N 1
ATOM 1315 C CA . VAL A 1 172 ? -11.871 5.639 16.482 1.00 92.88 172 VAL A CA 1
ATOM 1316 C C . VAL A 1 172 ? -12.606 4.387 16.951 1.00 92.88 172 VAL A C 1
ATOM 1318 O O . VAL A 1 172 ? -12.339 3.304 16.427 1.00 92.88 172 VAL A O 1
ATOM 1321 N N . PRO A 1 173 ? -13.532 4.484 17.918 1.00 92.44 173 PRO A N 1
ATOM 1322 C CA . PRO A 1 173 ? -14.290 3.318 18.354 1.00 92.44 173 PRO A CA 1
ATOM 1323 C C . PRO A 1 173 ? -14.892 2.556 17.161 1.00 92.44 173 PRO A C 1
ATOM 1325 O O . PRO A 1 173 ? -15.582 3.140 16.324 1.00 92.44 173 PRO A O 1
ATOM 1328 N N . GLY A 1 174 ? -14.586 1.260 17.066 1.00 94.44 174 GLY A N 1
ATOM 1329 C CA . GLY A 1 174 ? -15.058 0.370 16.000 1.00 94.44 174 GLY A CA 1
ATOM 1330 C C . GLY A 1 174 ? -14.292 0.428 14.671 1.00 94.44 174 GLY A C 1
ATOM 1331 O O . GLY A 1 174 ? -14.599 -0.374 13.789 1.00 94.44 174 GLY A O 1
ATOM 1332 N N . TYR A 1 175 ? -13.288 1.304 14.504 1.00 96.88 175 TYR A N 1
ATOM 1333 C CA . TYR A 1 175 ? -12.530 1.400 13.250 1.00 96.88 175 TYR A CA 1
ATOM 1334 C C . TYR A 1 175 ? -11.044 1.732 13.414 1.00 96.88 175 TYR A C 1
ATOM 1336 O O . TYR A 1 175 ? -10.641 2.570 14.221 1.00 96.88 175 TYR A O 1
ATOM 1344 N N . VAL A 1 176 ? -10.250 1.179 12.501 1.00 97.56 176 VAL A N 1
ATOM 1345 C CA . VAL A 1 176 ? -8.929 1.694 12.135 1.00 97.56 176 VAL A CA 1
ATOM 1346 C C . VAL A 1 176 ? -9.019 2.247 10.716 1.00 97.56 176 VAL A C 1
ATOM 1348 O O . VAL A 1 176 ? -9.541 1.589 9.818 1.00 97.56 176 VAL A O 1
ATOM 1351 N N . VAL A 1 177 ? -8.531 3.461 10.488 1.00 96.81 177 VAL A N 1
ATOM 1352 C CA . VAL A 1 177 ? -8.495 4.076 9.156 1.00 96.81 177 VAL A CA 1
ATOM 1353 C C . VAL A 1 177 ? -7.049 4.337 8.782 1.00 96.81 177 VAL A C 1
ATOM 1355 O O . VAL A 1 177 ? -6.325 4.987 9.532 1.00 96.81 177 VAL A O 1
ATOM 1358 N N . ILE A 1 178 ? -6.642 3.843 7.616 1.00 95.12 178 ILE A N 1
ATOM 1359 C CA . ILE A 1 178 ? -5.346 4.157 7.016 1.00 95.12 178 ILE A CA 1
ATOM 1360 C C . ILE A 1 178 ? -5.607 5.137 5.881 1.00 95.12 178 ILE A C 1
ATOM 1362 O O . ILE A 1 178 ? -6.244 4.786 4.888 1.00 95.12 178 ILE A O 1
ATOM 1366 N N . PHE A 1 179 ? -5.147 6.368 6.050 1.00 94.38 179 PHE A N 1
ATOM 1367 C CA . PHE A 1 179 ? -5.213 7.403 5.034 1.00 94.38 179 PHE A CA 1
ATOM 1368 C C . PHE A 1 179 ? -3.879 7.478 4.302 1.00 94.38 179 PHE A C 1
ATOM 1370 O O . PHE A 1 179 ? -2.837 7.723 4.912 1.00 94.38 179 PHE A O 1
ATOM 1377 N N . TYR A 1 180 ? -3.918 7.222 3.003 1.00 91.19 180 TYR A N 1
ATOM 1378 C CA . TYR A 1 180 ? -2.754 7.230 2.139 1.00 91.19 180 TYR A CA 1
ATOM 1379 C C . TYR A 1 180 ? -2.476 8.657 1.668 1.00 91.19 180 TYR A C 1
ATOM 1381 O O . TYR A 1 180 ? -3.370 9.310 1.132 1.00 91.19 180 TYR A O 1
ATOM 1389 N N . GLU A 1 181 ? -1.237 9.132 1.829 1.00 88.12 181 GLU A N 1
ATOM 1390 C CA . GLU A 1 181 ? -0.779 10.391 1.223 1.00 88.12 181 GLU A CA 1
ATOM 1391 C C . GLU A 1 181 ? -1.064 10.371 -0.279 1.00 88.12 181 GLU A C 1
ATOM 1393 O O . GLU A 1 181 ? -1.605 11.318 -0.848 1.00 88.12 181 GLU A O 1
ATOM 1398 N N . MET A 1 182 ? -0.776 9.235 -0.915 1.00 86.00 182 MET A N 1
ATOM 1399 C CA . MET A 1 182 ? -1.029 9.080 -2.328 1.00 86.00 182 MET A CA 1
ATOM 1400 C C . MET A 1 182 ? -2.500 8.829 -2.664 1.00 86.00 182 MET A C 1
ATOM 1402 O O . MET A 1 182 ? -3.131 7.949 -2.086 1.00 86.00 182 MET A O 1
ATOM 1406 N N . ILE A 1 183 ? -3.022 9.557 -3.661 1.00 90.38 183 ILE A N 1
ATOM 1407 C CA . ILE A 1 183 ? -4.442 9.575 -4.077 1.00 90.38 183 ILE A CA 1
ATOM 1408 C C . ILE A 1 183 ? -5.393 10.122 -2.994 1.00 90.38 183 ILE A C 1
ATOM 1410 O O . ILE A 1 183 ? -6.563 10.347 -3.287 1.00 90.38 183 ILE A O 1
ATOM 1414 N N . HIS A 1 184 ? -4.909 10.439 -1.785 1.00 90.44 184 HIS A N 1
ATOM 1415 C CA . HIS A 1 184 ? -5.751 10.836 -0.648 1.00 90.44 184 HIS A CA 1
ATOM 1416 C C . HIS A 1 184 ? -6.835 9.785 -0.351 1.00 90.44 184 HIS A C 1
ATOM 1418 O O . HIS A 1 184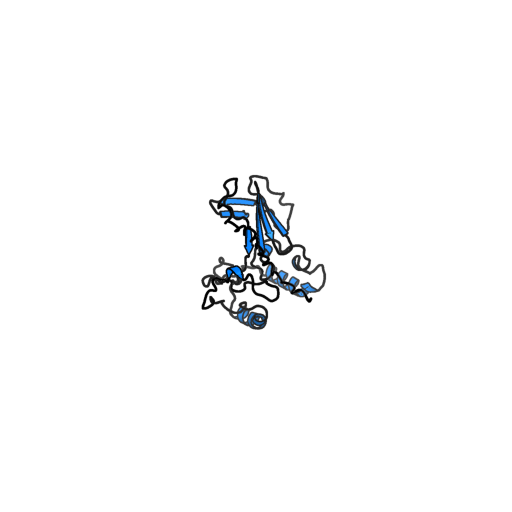 ? -7.995 10.099 -0.080 1.00 90.44 184 HIS A O 1
ATOM 1424 N N . GLU A 1 185 ? -6.466 8.510 -0.471 1.00 90.44 185 GLU A N 1
ATOM 1425 C CA . GLU A 1 185 ? -7.381 7.382 -0.350 1.00 90.44 185 GLU A CA 1
ATOM 1426 C C . GLU A 1 185 ? -7.486 6.914 1.110 1.00 90.44 185 GLU A C 1
ATOM 1428 O O . GLU A 1 185 ? -6.482 6.762 1.804 1.00 90.44 185 GLU A O 1
ATOM 1433 N N . ALA A 1 186 ? -8.709 6.663 1.585 1.00 93.19 186 ALA A N 1
ATOM 1434 C CA . ALA A 1 186 ? -8.965 6.162 2.933 1.00 93.19 186 ALA A CA 1
ATOM 1435 C C . ALA A 1 186 ? -9.347 4.678 2.898 1.00 93.19 186 ALA A C 1
ATOM 1437 O O . ALA A 1 186 ? -10.420 4.309 2.411 1.00 93.19 186 ALA A O 1
ATOM 1438 N N . ARG A 1 187 ? -8.510 3.817 3.482 1.00 93.94 187 ARG A N 1
ATOM 1439 C CA . ARG A 1 187 ? -8.874 2.426 3.765 1.00 93.94 187 ARG A CA 1
ATOM 1440 C C . ARG A 1 187 ? -9.489 2.336 5.155 1.00 93.94 187 ARG A C 1
ATOM 1442 O O . ARG A 1 187 ? -8.792 2.420 6.163 1.00 93.94 187 ARG A O 1
ATOM 1449 N N . ILE A 1 188 ? -10.806 2.164 5.188 1.00 95.31 188 ILE A N 1
ATOM 1450 C CA . ILE A 1 188 ? -11.601 2.059 6.414 1.00 95.31 188 ILE A CA 1
ATOM 1451 C C . ILE A 1 188 ? -11.697 0.588 6.809 1.00 95.31 188 ILE A C 1
ATOM 1453 O O . ILE A 1 188 ? -12.223 -0.213 6.040 1.00 95.31 188 ILE A O 1
ATOM 1457 N N . ILE A 1 189 ? -11.210 0.244 7.999 1.00 96.94 189 ILE A N 1
ATOM 1458 C CA . ILE A 1 189 ? -11.134 -1.124 8.517 1.00 96.94 189 ILE A CA 1
ATOM 1459 C C . ILE A 1 189 ? -12.021 -1.210 9.765 1.00 96.94 189 ILE A C 1
ATOM 1461 O O . ILE A 1 189 ? -11.603 -0.774 10.839 1.00 96.94 189 ILE A O 1
ATOM 1465 N N . PRO A 1 190 ? -13.255 -1.731 9.651 1.00 97.19 190 PRO A N 1
ATOM 1466 C CA . PRO A 1 190 ? -14.063 -2.076 10.814 1.00 97.19 190 PRO A CA 1
ATOM 1467 C C . PRO A 1 190 ? -13.350 -3.122 11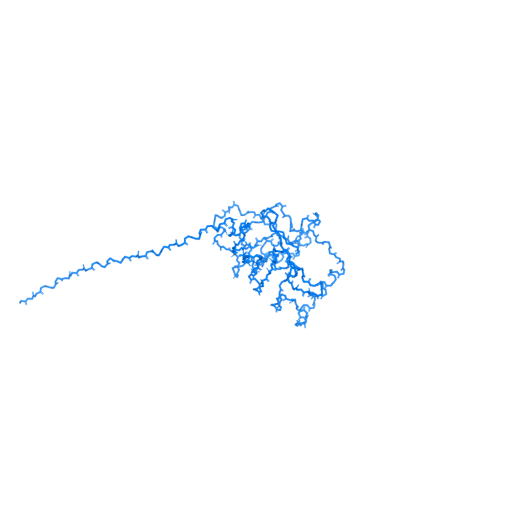.675 1.00 97.19 190 PRO A C 1
ATOM 1469 O O . PRO A 1 190 ? -12.799 -4.080 11.130 1.00 97.19 190 PRO A O 1
ATOM 1472 N N . ILE A 1 191 ? -13.379 -2.933 12.993 1.00 96.50 191 ILE A N 1
ATOM 1473 C CA . ILE A 1 191 ? -12.777 -3.838 13.992 1.00 96.50 191 ILE A CA 1
ATOM 1474 C C . ILE A 1 191 ? -13.806 -4.409 14.980 1.00 96.50 191 ILE A C 1
ATOM 1476 O O . ILE A 1 191 ? -13.460 -4.827 16.082 1.00 96.50 191 ILE A O 1
ATOM 1480 N N . ASP A 1 192 ? -15.081 -4.364 14.606 1.00 92.88 192 ASP A N 1
ATOM 1481 C CA . ASP A 1 192 ? -16.210 -4.896 15.363 1.00 92.88 192 ASP A CA 1
ATOM 1482 C C . ASP A 1 192 ? -16.896 -6.046 14.603 1.00 92.88 192 ASP A C 1
ATOM 1484 O O . ASP A 1 192 ? -16.543 -6.378 13.470 1.00 92.88 192 ASP A O 1
ATOM 1488 N N . ASP A 1 193 ? -17.921 -6.634 15.219 1.00 91.19 193 ASP A N 1
ATOM 1489 C CA . ASP A 1 193 ? -18.598 -7.836 14.714 1.00 91.19 193 ASP A CA 1
ATOM 1490 C C . ASP A 1 193 ? -19.653 -7.549 13.627 1.00 91.19 193 ASP A C 1
ATOM 1492 O O . ASP A 1 193 ? -20.587 -8.329 13.414 1.00 91.19 193 ASP A O 1
ATOM 1496 N N . ARG A 1 194 ? -19.563 -6.409 12.931 1.00 93.56 194 ARG A N 1
ATOM 1497 C CA . ARG A 1 194 ? -20.539 -6.073 11.888 1.00 93.56 194 ARG A CA 1
ATOM 1498 C C . ARG A 1 194 ? -20.416 -7.006 10.683 1.00 93.56 194 ARG A C 1
ATOM 1500 O O . ARG A 1 194 ? -19.320 -7.380 10.258 1.00 93.56 194 ARG A O 1
ATOM 1507 N N . ALA A 1 195 ? -21.552 -7.284 10.047 1.00 92.62 195 ALA A N 1
ATOM 1508 C CA . ALA A 1 195 ? -21.598 -8.139 8.866 1.00 92.62 195 ALA A CA 1
ATOM 1509 C C . ALA A 1 195 ? -20.690 -7.624 7.719 1.00 92.62 195 ALA A C 1
ATOM 1511 O O . ALA A 1 195 ? -20.538 -6.406 7.529 1.00 92.62 195 ALA A O 1
ATOM 1512 N N . PRO A 1 196 ? -20.064 -8.527 6.937 1.00 91.06 196 PRO A N 1
ATOM 1513 C CA . PRO A 1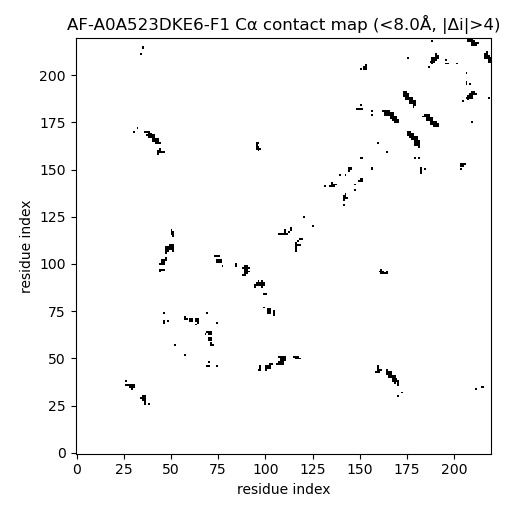 196 ? -19.391 -8.165 5.694 1.00 91.06 196 PRO A CA 1
ATOM 1514 C C . PRO A 1 196 ? -20.377 -7.569 4.679 1.00 91.06 196 PRO A C 1
ATOM 1516 O O . PRO A 1 196 ? -21.580 -7.820 4.736 1.00 91.06 196 PRO A O 1
ATOM 1519 N N . LEU A 1 197 ? -19.863 -6.768 3.740 1.00 92.19 197 LEU A N 1
ATOM 1520 C CA . LEU A 1 197 ? -20.630 -6.406 2.549 1.00 92.19 197 LEU A CA 1
ATOM 1521 C C . LEU A 1 197 ? -20.928 -7.672 1.734 1.00 92.19 197 LEU A C 1
ATOM 1523 O O . LEU A 1 197 ? -20.162 -8.635 1.800 1.00 92.19 197 LEU A O 1
ATOM 1527 N N . SER A 1 198 ? -22.008 -7.650 0.945 1.00 94.31 198 SER A N 1
ATOM 1528 C CA . SER A 1 198 ? -22.262 -8.714 -0.036 1.00 94.31 198 SER A CA 1
ATOM 1529 C C . SER A 1 198 ? -21.040 -8.898 -0.941 1.00 94.31 198 SER A C 1
ATOM 1531 O O . SER A 1 198 ? -20.408 -7.917 -1.339 1.00 94.31 198 SER A O 1
ATOM 1533 N N . GLU A 1 199 ? -20.747 -10.141 -1.319 1.00 91.50 199 GLU A N 1
ATOM 1534 C CA . GLU A 1 199 ? -19.679 -10.475 -2.271 1.00 91.50 199 GLU A CA 1
ATOM 1535 C C . GLU A 1 199 ? -19.912 -9.886 -3.676 1.00 91.50 199 GLU A C 1
ATOM 1537 O O . GLU A 1 199 ? -18.971 -9.773 -4.475 1.00 91.50 199 GLU A O 1
ATOM 1542 N N . ASP A 1 200 ? -21.148 -9.461 -3.956 1.00 95.44 200 ASP A N 1
ATOM 1543 C CA . ASP A 1 200 ? -21.536 -8.736 -5.169 1.00 95.44 200 ASP A CA 1
ATOM 1544 C C . ASP A 1 200 ? -20.985 -7.301 -5.202 1.00 95.44 200 ASP A C 1
ATOM 1546 O O . ASP A 1 200 ? -20.917 -6.675 -6.261 1.00 95.44 200 ASP A O 1
ATOM 1550 N N . ILE A 1 201 ? -20.576 -6.759 -4.050 1.00 94.75 201 ILE A N 1
ATOM 1551 C CA . ILE A 1 201 ? -20.020 -5.412 -3.934 1.00 94.75 201 ILE A CA 1
ATOM 1552 C C . ILE A 1 201 ? -18.494 -5.504 -3.960 1.00 94.75 201 ILE A C 1
ATOM 1554 O O . ILE A 1 201 ? -17.856 -6.015 -3.040 1.00 94.75 201 ILE A O 1
ATOM 1558 N N . ARG A 1 202 ? -17.886 -4.954 -5.015 1.00 91.19 202 ARG A N 1
ATOM 1559 C CA . ARG A 1 202 ? -16.428 -4.884 -5.177 1.00 91.19 202 ARG A CA 1
ATOM 1560 C C . ARG A 1 202 ? -15.945 -3.453 -4.983 1.00 91.19 202 ARG A C 1
ATOM 1562 O O . ARG A 1 202 ? -16.375 -2.546 -5.689 1.00 91.19 202 ARG A O 1
ATOM 1569 N N . LEU A 1 203 ? -15.036 -3.268 -4.031 1.00 91.38 203 LEU A N 1
ATOM 1570 C CA . LEU A 1 203 ? -14.411 -1.984 -3.718 1.00 91.38 203 LEU A CA 1
ATOM 1571 C C . LEU A 1 203 ? -12.927 -2.014 -4.094 1.00 91.38 203 LEU A C 1
ATOM 1573 O O . LEU A 1 203 ? -12.277 -3.051 -3.965 1.00 91.38 203 LEU A O 1
ATOM 1577 N N . TRP A 1 204 ? -12.376 -0.864 -4.487 1.00 90.19 204 TRP A N 1
ATOM 1578 C CA . TRP A 1 204 ? -10.960 -0.719 -4.852 1.00 90.19 204 TRP A CA 1
ATOM 1579 C C . TRP A 1 204 ? -9.992 -1.117 -3.725 1.00 90.19 204 TRP A C 1
ATOM 1581 O O . TRP A 1 204 ? -8.964 -1.741 -3.986 1.00 90.19 204 TRP A O 1
ATOM 1591 N N . ASN A 1 205 ? -10.359 -0.829 -2.471 1.00 90.88 205 ASN A N 1
ATOM 1592 C CA . ASN A 1 205 ? -9.580 -1.183 -1.274 1.00 90.88 205 ASN A CA 1
ATOM 1593 C C . ASN A 1 205 ? -10.021 -2.490 -0.602 1.00 90.88 205 ASN A C 1
ATOM 1595 O O . ASN A 1 205 ? -9.648 -2.758 0.544 1.00 90.88 205 ASN A O 1
ATOM 1599 N N . GLY A 1 206 ? -10.830 -3.293 -1.298 1.00 90.88 206 GLY A N 1
ATOM 1600 C CA . GLY A 1 206 ? -11.463 -4.478 -0.733 1.00 90.88 206 GLY A CA 1
ATOM 1601 C C . GLY A 1 206 ? -12.515 -4.147 0.331 1.00 90.88 206 GLY A C 1
ATOM 1602 O O . GLY A 1 206 ? -12.930 -3.001 0.498 1.00 90.88 206 GLY A O 1
ATOM 1603 N N . ASN A 1 207 ? -12.954 -5.176 1.051 1.00 93.50 207 ASN A N 1
ATOM 1604 C CA . ASN A 1 207 ? -13.882 -5.072 2.177 1.00 93.50 207 ASN A CA 1
ATOM 1605 C C . ASN A 1 207 ? -13.163 -5.559 3.450 1.00 93.50 207 ASN A C 1
ATOM 1607 O O . ASN A 1 207 ? -13.420 -6.680 3.883 1.00 93.50 207 ASN A O 1
ATOM 1611 N N . PRO A 1 208 ? -12.225 -4.767 4.005 1.00 94.44 208 PRO A N 1
ATOM 1612 C CA . PRO A 1 208 ? -11.336 -5.242 5.058 1.00 94.44 208 PRO A CA 1
ATOM 1613 C C . PRO A 1 208 ? -12.086 -5.517 6.365 1.00 94.44 208 PRO A C 1
ATOM 1615 O O . PRO A 1 208 ? -13.050 -4.816 6.689 1.00 94.44 208 PRO A O 1
ATOM 1618 N N . ARG A 1 209 ? -11.620 -6.484 7.152 1.00 95.75 209 ARG A N 1
ATOM 1619 C CA . ARG A 1 209 ? -12.076 -6.730 8.527 1.00 95.75 209 ARG A CA 1
ATOM 1620 C C . ARG A 1 209 ? -10.884 -6.870 9.452 1.00 95.75 209 ARG A C 1
ATOM 1622 O O . ARG A 1 209 ? -9.981 -7.655 9.192 1.00 95.75 209 ARG A O 1
ATOM 1629 N N . GLY A 1 210 ? -10.866 -6.060 10.503 1.00 96.19 210 GLY A N 1
ATOM 1630 C CA . GLY A 1 210 ? -9.776 -6.028 11.459 1.00 96.19 210 GLY A CA 1
ATOM 1631 C C . GLY A 1 210 ? -10.134 -6.710 12.775 1.00 96.19 210 GLY A C 1
ATOM 1632 O O . GLY A 1 210 ? -11.288 -6.713 13.191 1.00 96.19 210 GLY A O 1
ATOM 1633 N N . ARG A 1 211 ? -9.130 -7.248 13.459 1.00 95.69 211 ARG A N 1
ATOM 1634 C CA . ARG A 1 211 ? -9.222 -7.679 14.860 1.00 95.69 211 ARG A CA 1
ATOM 1635 C C . ARG A 1 211 ? -7.875 -7.516 15.550 1.00 95.69 211 ARG A C 1
ATOM 1637 O O . ARG A 1 211 ? -6.834 -7.538 14.895 1.00 95.69 211 ARG A O 1
ATOM 1644 N N . TRP A 1 212 ? -7.895 -7.394 16.870 1.00 95.44 212 TRP A N 1
ATOM 1645 C CA . TRP A 1 212 ? -6.677 -7.359 17.674 1.00 95.44 212 TRP A CA 1
ATOM 1646 C C . TRP A 1 212 ? -6.302 -8.756 18.170 1.00 95.44 212 TRP A C 1
ATOM 1648 O O . TRP A 1 212 ? -7.092 -9.422 18.834 1.00 95.44 212 TRP A O 1
ATOM 1658 N N . GLU A 1 213 ? -5.071 -9.172 17.891 1.00 96.38 213 GLU A N 1
ATOM 1659 C CA . GLU A 1 213 ? -4.421 -10.353 18.459 1.00 96.38 213 GLU A CA 1
ATOM 1660 C C . GLU A 1 213 ? -3.252 -9.880 19.337 1.00 96.38 213 GLU A C 1
ATOM 1662 O O . GLU A 1 213 ? -2.133 -9.641 18.872 1.00 96.38 213 GLU A O 1
ATOM 1667 N N . GLY A 1 214 ? -3.535 -9.654 20.625 1.00 94.56 214 GLY A N 1
ATOM 1668 C CA . GLY A 1 214 ? -2.598 -9.000 21.541 1.00 94.56 214 GLY A CA 1
ATOM 1669 C C . GLY A 1 214 ? -2.292 -7.566 21.095 1.00 94.56 214 GLY A C 1
ATOM 1670 O O . GLY A 1 214 ? -3.183 -6.724 21.057 1.00 94.56 214 GLY A O 1
ATOM 1671 N N . GLU A 1 215 ? -1.035 -7.301 20.733 1.00 94.62 215 GLU A N 1
ATOM 1672 C CA . GLU A 1 215 ? -0.578 -5.997 20.219 1.00 94.62 215 GLU A CA 1
ATOM 1673 C C . GLU A 1 215 ? -0.654 -5.874 18.687 1.00 94.62 215 GLU A C 1
ATOM 1675 O O . GLU A 1 215 ? -0.204 -4.878 18.121 1.00 94.62 215 GLU A O 1
ATOM 1680 N N . THR A 1 216 ? -1.179 -6.890 17.997 1.00 95.25 216 THR A N 1
ATOM 1681 C CA . THR A 1 216 ? -1.168 -6.960 16.530 1.00 95.25 216 THR A CA 1
ATOM 1682 C C . THR A 1 216 ? -2.557 -6.714 15.965 1.00 95.25 216 THR A C 1
ATOM 1684 O O . THR A 1 216 ? -3.502 -7.409 16.331 1.00 95.25 216 THR A O 1
ATOM 1687 N N . LEU A 1 217 ? -2.681 -5.763 15.036 1.00 96.00 217 LEU A N 1
ATOM 1688 C CA . LEU A 1 217 ? -3.880 -5.625 14.213 1.00 96.00 217 LEU A CA 1
ATOM 1689 C C . LEU A 1 217 ? -3.788 -6.607 13.044 1.00 96.00 217 LEU A C 1
ATOM 1691 O O . LEU A 1 217 ? -2.935 -6.452 12.168 1.00 96.00 217 LEU A O 1
ATOM 1695 N N . VAL A 1 218 ? -4.677 -7.592 13.015 1.00 96.06 218 VAL A N 1
ATOM 1696 C CA . VAL A 1 218 ? -4.837 -8.509 11.883 1.00 96.06 218 VAL A CA 1
ATOM 1697 C C . VAL A 1 218 ? -5.959 -7.991 10.999 1.00 96.06 218 VAL A C 1
ATOM 1699 O O . VAL A 1 218 ? -7.018 -7.644 11.514 1.00 96.06 218 VAL A O 1
ATOM 1702 N N . VAL A 1 219 ? -5.720 -7.918 9.687 1.00 94.75 219 VAL A N 1
ATOM 1703 C CA . VAL A 1 219 ? -6.687 -7.436 8.691 1.00 94.75 219 VAL A CA 1
ATOM 1704 C C . VAL A 1 219 ? -6.853 -8.485 7.600 1.00 94.75 219 VAL A C 1
ATOM 1706 O O . VAL A 1 219 ? -5.869 -8.856 6.960 1.00 94.75 219 VAL A O 1
ATOM 1709 N N . GLU A 1 220 ? -8.093 -8.910 7.383 1.00 91.00 220 GLU A N 1
ATOM 1710 C CA . GLU A 1 220 ? -8.518 -9.842 6.328 1.00 91.00 220 GLU A CA 1
ATOM 1711 C C . GLU A 1 220 ? -9.286 -9.117 5.219 1.00 91.00 220 GLU A C 1
ATOM 1713 O O . GLU A 1 220 ? -10.034 -8.160 5.539 1.00 91.00 220 GLU A O 1
#

pLDDT: mean 78.01, std 18.27, range [36.25, 97.56]

Solvent-accessible surface area (backbone atoms only — not comparable to full-atom values): 13708 Å² total; per-residue (Å²): 142,84,82,86,84,84,84,80,86,80,82,81,81,78,80,80,80,76,75,83,78,78,71,84,68,80,75,61,71,45,42,99,87,68,44,69,48,74,60,46,80,46,71,49,54,52,69,54,40,61,45,38,76,51,74,67,51,36,59,69,30,47,79,48,27,85,84,41,74,51,73,50,46,85,62,68,72,64,97,62,81,60,91,52,58,82,75,67,55,40,47,46,101,81,58,31,26,41,47,84,50,72,46,59,82,87,51,72,22,69,35,66,76,48,85,76,8,46,82,92,71,51,70,69,56,54,52,51,51,53,53,46,62,76,39,29,82,77,40,87,86,45,40,52,53,52,84,68,66,71,41,61,33,69,66,55,67,75,49,56,34,59,57,57,33,39,33,40,34,46,73,52,96,56,33,42,32,44,34,33,57,48,80,68,42,73,48,67,25,42,48,56,93,69,81,79,77,60,89,89,63,85,50,70,66,54,82,44,42,33,43,75,61,83,86,39,81,48,75,86